Protein AF-0000000077172123 (afdb_homodimer)

Nearest PDB structures (foldseek):
  4ggg-assembly2_B  TM=8.459E-01  e=2.366E-06  Staphylococcus aureus subsp. aureus N315
  3gw2-assembly1_A-2  TM=8.195E-01  e=3.037E-06  Mycobacterium tuberculosis variant bovis AF2122/97
  3f72-assembly1_B  TM=8.286E-01  e=3.441E-06  Staphylococcus aureus
  1u2w-assembly1_B  TM=8.177E-01  e=3.663E-06  Staphylococcus aureus
  1u2w-assembly2_C  TM=8.362E-01  e=5.672E-06  Staphylococcus aureus

pLDDT: mean 86.29, std 15.96, range [20.05, 97.25]

InterPro domains:
  IPR001845 HTH ArsR-type DNA-binding domain [PR00778] (14-29)
  IPR001845 HTH ArsR-type DNA-binding domain [PR00778] (47-62)
  IPR001845 HTH ArsR-type DNA-binding domain [PR00778] (62-77)
  IPR001845 HTH ArsR-type DNA-binding domain [PS50987] (3-95)
  IPR001845 HTH ArsR-type DNA-binding domain [SM00418] (12-87)
  IPR011991 ArsR-like helix-turn-helix domain [cd00090] (14-78)
  IPR036388 Winged helix-like DNA-binding domain superfamily [G3DSA:1.10.10.10] (2-94)
  IPR036390 Winged helix DNA-binding domain superfamily [SSF46785] (6-89)
  IPR051011 Metal-responsive transcriptional regulator [PTHR43132] (4-91)

Radius of gyration: 17.75 Å; Cα contacts (8 Å, |Δi|>4): 276; chains: 2; bounding box: 32×65×40 Å

Foldseek 3Di:
DPPVVVVVLLVLLVVLCPDPLLVLLLVVQVVPPKDWLVVSCVVSVHDSVVSVVSQVSNVVSPQKDWDDDDPIIMIHGPVVVVVVSVCVPVVVPVD/DPPVVVVVLLVLLVVLCPDPLLVLLLVVQVVPPKDWLVVSCVVSVHDSVVSVVSQVSNVVSPQKDWDDDDPIIMIHGPVVVVVVSVCVPVVVPVD

Structure (mmCIF, N/CA/C/O backbone):
data_AF-0000000077172123-model_v1
#
loop_
_entity.id
_entity.type
_entity.pdbx_description
1 polymer 'ArsR family transcriptional regulatory protein'
#
loop_
_atom_site.group_PDB
_atom_site.id
_atom_site.type_symbol
_atom_site.label_atom_id
_atom_site.label_alt_id
_atom_site.label_comp_id
_atom_site.label_asym_id
_atom_site.label_entity_id
_atom_site.label_seq_id
_atom_site.pdbx_PDB_ins_code
_atom_site.Cartn_x
_atom_site.Cartn_y
_atom_site.Cartn_z
_atom_site.occupancy
_atom_site.B_iso_or_equiv
_atom_site.auth_seq_id
_atom_site.auth_comp_id
_atom_site.auth_asym_id
_atom_site.auth_atom_id
_atom_site.pdbx_PDB_model_num
ATOM 1 N N . MET A 1 1 ? -6.684 -6.254 20.047 1 34.97 1 MET A N 1
ATOM 2 C CA . MET A 1 1 ? -5.879 -6.117 18.844 1 34.97 1 MET A CA 1
ATOM 3 C C . MET A 1 1 ? -5.297 -4.715 18.734 1 34.97 1 MET A C 1
ATOM 5 O O . MET A 1 1 ? -6.039 -3.732 18.656 1 34.97 1 MET A O 1
ATOM 9 N N . ASP A 1 2 ? -4.227 -4.484 19.328 1 47.03 2 ASP A N 1
ATOM 10 C CA . ASP A 1 2 ? -3.639 -3.195 19.688 1 47.03 2 ASP A CA 1
ATOM 11 C C . ASP A 1 2 ? -3.43 -2.332 18.438 1 47.03 2 ASP A C 1
ATOM 13 O O . ASP A 1 2 ? -2.98 -2.826 17.406 1 47.03 2 ASP A O 1
ATOM 17 N N . VAL A 1 3 ? -4.285 -1.344 18.375 1 50.44 3 VAL A N 1
ATOM 18 C CA . VAL A 1 3 ? -4.336 -0.358 17.297 1 50.44 3 VAL A CA 1
ATOM 19 C C . VAL A 1 3 ? -2.943 -0.178 16.703 1 50.44 3 VAL A C 1
ATOM 21 O O . VAL A 1 3 ? -2.795 -0.091 15.477 1 50.44 3 VAL A O 1
ATOM 24 N N . GLN A 1 4 ? -1.943 -0.075 17.562 1 55.81 4 GLN A N 1
ATOM 25 C CA . GLN A 1 4 ? -0.555 0.097 17.141 1 55.81 4 GLN A CA 1
ATOM 26 C C . GLN A 1 4 ? -0.079 -1.088 16.312 1 55.81 4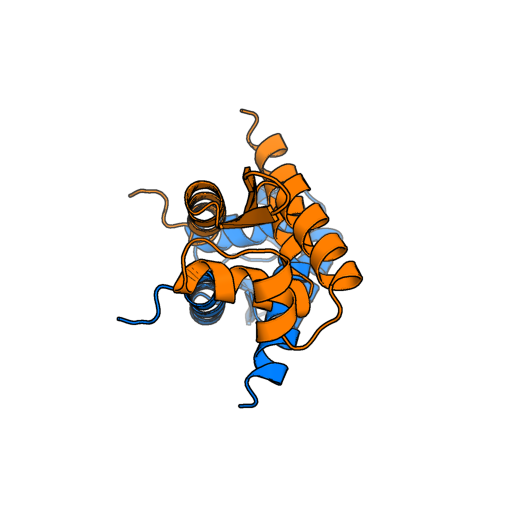 GLN A C 1
ATOM 28 O O . GLN A 1 4 ? 0.627 -0.909 15.312 1 55.81 4 GLN A O 1
ATOM 33 N N . SER A 1 5 ? -0.476 -2.271 16.797 1 63.19 5 SER A N 1
ATOM 34 C CA . SER A 1 5 ? -0.085 -3.523 16.156 1 63.19 5 SER A CA 1
ATOM 35 C C . SER A 1 5 ? -0.694 -3.648 14.758 1 63.19 5 SER A C 1
ATOM 37 O O . SER A 1 5 ? -0.04 -4.125 13.828 1 63.19 5 SER A O 1
ATOM 39 N N . ASP A 1 6 ? -1.671 -2.902 14.711 1 82.62 6 ASP A N 1
ATOM 40 C CA . ASP A 1 6 ? -2.412 -2.967 13.453 1 82.62 6 ASP A CA 1
ATOM 41 C C . ASP A 1 6 ? -1.724 -2.141 12.367 1 82.62 6 ASP A C 1
ATOM 43 O O . ASP A 1 6 ? -1.6 -2.588 11.227 1 82.62 6 ASP A O 1
ATOM 47 N N . TYR A 1 7 ? -0.972 -1.148 12.906 1 86.5 7 TYR A N 1
ATOM 48 C CA . TYR A 1 7 ? -0.315 -0.289 11.93 1 86.5 7 TYR A CA 1
ATOM 49 C C . TYR A 1 7 ? 0.92 -0.967 11.352 1 86.5 7 TYR A C 1
ATOM 51 O O . TYR A 1 7 ? 1.212 -0.827 10.164 1 86.5 7 TYR A O 1
ATOM 59 N N . GLU A 1 8 ? 1.588 -1.697 12.203 1 89.56 8 GLU A N 1
ATOM 60 C CA . GLU A 1 8 ? 2.795 -2.387 11.758 1 89.56 8 GLU A CA 1
ATOM 61 C C . GLU A 1 8 ? 2.469 -3.469 10.734 1 89.56 8 GLU A C 1
ATOM 63 O O . GLU A 1 8 ? 3.164 -3.609 9.727 1 89.56 8 GLU A O 1
ATOM 68 N N . GLN A 1 9 ? 1.511 -4.137 11.086 1 88.19 9 GLN A N 1
ATOM 69 C CA . GLN A 1 9 ? 1.09 -5.191 10.164 1 88.19 9 GLN A CA 1
ATOM 70 C C . GLN A 1 9 ? 0.618 -4.609 8.836 1 88.19 9 GLN A C 1
ATOM 72 O O . GLN A 1 9 ? 0.963 -5.125 7.773 1 88.19 9 GLN A O 1
ATOM 77 N N . ARG A 1 10 ? -0.131 -3.559 8.953 1 89 10 ARG A N 1
ATOM 78 C CA . ARG A 1 10 ? -0.622 -2.91 7.746 1 89 10 ARG A CA 1
ATOM 79 C C . ARG A 1 10 ? 0.527 -2.309 6.941 1 89 10 ARG A C 1
ATOM 81 O O . ARG A 1 10 ? 0.547 -2.402 5.711 1 89 10 ARG A O 1
ATOM 88 N N . ALA A 1 11 ? 1.47 -1.759 7.68 1 92.31 11 ALA A N 1
ATOM 89 C CA . ALA A 1 11 ? 2.639 -1.19 7.016 1 92.31 11 ALA A CA 1
ATOM 90 C C . ALA A 1 11 ? 3.418 -2.266 6.262 1 92.31 11 ALA A C 1
ATOM 92 O O . ALA A 1 11 ? 3.896 -2.031 5.148 1 92.31 11 ALA A O 1
ATOM 93 N N . ARG A 1 12 ? 3.461 -3.406 6.816 1 91.75 12 ARG A N 1
ATOM 94 C CA . ARG A 1 12 ? 4.152 -4.52 6.176 1 91.75 12 ARG A CA 1
ATOM 95 C C . ARG A 1 12 ? 3.43 -4.961 4.906 1 91.75 12 ARG A C 1
ATOM 97 O O . ARG A 1 12 ? 4.066 -5.301 3.908 1 91.75 12 ARG A O 1
ATOM 104 N N . ALA A 1 13 ? 2.186 -4.973 5.008 1 91.12 13 ALA A N 1
ATOM 105 C CA . ALA A 1 13 ? 1.378 -5.332 3.844 1 91.12 13 ALA A CA 1
ATOM 106 C C . ALA A 1 13 ? 1.579 -4.336 2.707 1 91.12 13 ALA A C 1
ATOM 108 O O . ALA A 1 13 ? 1.717 -4.73 1.545 1 91.12 13 ALA A O 1
ATOM 109 N N . PHE A 1 14 ? 1.659 -3.092 3.078 1 91.25 14 PHE A N 1
ATOM 110 C CA . PHE A 1 14 ? 1.877 -2.068 2.061 1 91.25 14 PHE A CA 1
ATOM 111 C C . PHE A 1 14 ? 3.281 -2.17 1.48 1 91.25 14 PHE A C 1
ATOM 113 O O . PHE A 1 14 ? 3.484 -1.94 0.287 1 91.25 14 PHE A O 1
ATOM 120 N N . MET A 1 15 ? 4.121 -2.494 2.338 1 92.31 15 MET A N 1
ATOM 121 C CA . MET A 1 15 ? 5.492 -2.686 1.878 1 92.31 15 MET A CA 1
ATOM 122 C C . MET A 1 15 ? 5.566 -3.801 0.84 1 92.31 15 MET A C 1
ATOM 124 O O . MET A 1 15 ? 6.297 -3.688 -0.148 1 92.31 15 MET A O 1
ATOM 128 N N . ALA A 1 16 ? 4.848 -4.758 1.079 1 93.44 16 ALA A N 1
ATOM 129 C CA . ALA A 1 16 ? 4.832 -5.883 0.152 1 93.44 16 ALA A CA 1
ATOM 130 C C . ALA A 1 16 ? 4.289 -5.465 -1.211 1 93.44 16 ALA A C 1
ATOM 132 O O . ALA A 1 16 ? 4.645 -6.051 -2.236 1 93.44 16 ALA A O 1
ATOM 133 N N . LEU A 1 17 ? 3.516 -4.457 -1.24 1 91.19 17 LEU A N 1
ATOM 134 C CA . LEU A 1 17 ? 2.891 -3.986 -2.473 1 91.19 17 LEU A CA 1
ATOM 135 C C . LEU A 1 17 ? 3.744 -2.914 -3.141 1 91.19 17 LEU A C 1
ATOM 137 O O . LEU A 1 17 ? 3.357 -2.361 -4.172 1 91.19 17 LEU A O 1
ATOM 141 N N . SER A 1 18 ? 4.871 -2.598 -2.502 1 92.81 18 SER A N 1
ATOM 142 C CA . SER A 1 18 ? 5.73 -1.532 -3.008 1 92.81 18 SER A CA 1
ATOM 143 C C . SER A 1 18 ? 6.609 -2.027 -4.152 1 92.81 18 SER A C 1
ATOM 145 O O . SER A 1 18 ? 7.562 -1.352 -4.547 1 92.81 18 SER A O 1
ATOM 147 N N . ASP A 1 19 ? 6.375 -3.193 -4.699 1 93.81 19 ASP A N 1
ATOM 148 C CA . ASP A 1 19 ? 7.051 -3.785 -5.848 1 93.81 19 ASP A CA 1
ATOM 149 C C . ASP A 1 19 ? 6.098 -3.92 -7.035 1 93.81 19 ASP A C 1
ATOM 151 O O . ASP A 1 19 ? 5.004 -4.469 -6.898 1 93.81 19 ASP A O 1
ATOM 155 N N . PRO A 1 20 ? 6.621 -3.352 -8.164 1 93 20 PRO A N 1
ATOM 156 C CA . PRO A 1 20 ? 5.719 -3.379 -9.32 1 93 20 PRO A CA 1
ATOM 157 C C . PRO A 1 20 ? 5.301 -4.793 -9.711 1 93 20 PRO A C 1
ATOM 159 O O . PRO A 1 20 ? 4.156 -5.016 -10.109 1 93 20 PRO A O 1
ATOM 162 N N . THR A 1 21 ? 6.172 -5.68 -9.641 1 93.5 21 THR A N 1
ATOM 163 C CA . THR A 1 21 ? 5.852 -7.055 -10 1 93.5 21 THR A CA 1
ATOM 164 C C . THR A 1 21 ? 4.832 -7.652 -9.039 1 93.5 21 THR A C 1
ATOM 166 O O . THR A 1 21 ? 3.895 -8.336 -9.461 1 93.5 21 THR A O 1
ATOM 169 N N . ARG A 1 22 ? 5.023 -7.395 -7.82 1 93.94 22 ARG A N 1
ATOM 170 C CA . ARG A 1 22 ? 4.07 -7.898 -6.836 1 93.94 22 ARG A CA 1
ATOM 171 C C . ARG A 1 22 ? 2.701 -7.254 -7.02 1 93.94 22 ARG A C 1
ATOM 173 O O . ARG A 1 22 ? 1.672 -7.895 -6.801 1 93.94 22 ARG A O 1
ATOM 180 N N . LEU A 1 23 ? 2.688 -6.066 -7.398 1 90.94 23 LEU A N 1
ATOM 181 C CA . LEU A 1 23 ? 1.423 -5.406 -7.703 1 90.94 23 LEU A CA 1
ATOM 182 C C . LEU A 1 23 ? 0.714 -6.094 -8.867 1 90.94 23 LEU A C 1
ATOM 184 O O . LEU A 1 23 ? -0.502 -6.293 -8.82 1 90.94 23 LEU A O 1
ATOM 188 N N . GLN A 1 24 ? 1.49 -6.391 -9.797 1 90.94 24 GLN A N 1
ATOM 189 C CA . GLN A 1 24 ? 0.93 -7.078 -10.961 1 90.94 24 GLN A CA 1
ATOM 190 C C . GLN A 1 24 ? 0.342 -8.43 -10.57 1 90.94 24 GLN A C 1
ATOM 192 O O . GLN A 1 24 ? -0.713 -8.82 -11.07 1 90.94 24 GLN A O 1
ATOM 197 N N . ILE A 1 25 ? 1.013 -9.047 -9.734 1 93 25 ILE A N 1
ATOM 198 C CA . ILE A 1 25 ? 0.547 -10.352 -9.273 1 93 25 ILE A CA 1
ATOM 199 C C . ILE A 1 25 ? -0.784 -10.188 -8.539 1 93 25 ILE A C 1
ATOM 201 O O . ILE A 1 25 ? -1.736 -10.93 -8.805 1 93 25 ILE A O 1
ATOM 205 N N . VAL A 1 26 ? -0.839 -9.266 -7.68 1 91.62 26 VAL A N 1
ATOM 206 C CA . VAL A 1 26 ? -2.043 -9.031 -6.891 1 91.62 26 VAL A CA 1
ATOM 207 C C . VAL A 1 26 ? -3.203 -8.664 -7.816 1 91.62 26 VAL A C 1
ATOM 209 O O . VAL A 1 26 ? -4.32 -9.148 -7.645 1 91.62 26 VAL A O 1
ATOM 212 N N . GLU A 1 27 ? -2.959 -7.836 -8.727 1 88 27 GLU A N 1
ATOM 213 C CA . GLU A 1 27 ? -3.996 -7.434 -9.672 1 88 27 GLU A CA 1
ATOM 214 C C . GLU A 1 27 ? -4.484 -8.625 -10.5 1 88 27 GLU A C 1
ATOM 216 O O . GLU A 1 27 ? -5.684 -8.766 -10.734 1 88 27 GLU A O 1
ATOM 221 N N . LEU A 1 28 ? -3.561 -9.352 -10.953 1 89.38 28 LEU A N 1
ATOM 222 C CA . LEU A 1 28 ? -3.883 -10.547 -11.734 1 89.38 28 LEU A CA 1
ATOM 223 C C . LEU A 1 28 ? -4.777 -11.492 -10.945 1 89.38 28 LEU A C 1
ATOM 225 O O . LEU A 1 28 ? -5.785 -11.977 -11.461 1 89.38 28 LEU A O 1
ATOM 229 N N . LEU A 1 29 ? -4.445 -11.703 -9.727 1 91.56 29 LEU A N 1
ATOM 230 C CA . LEU A 1 29 ? -5.211 -12.602 -8.867 1 91.56 29 LEU A CA 1
ATOM 231 C C . LEU A 1 29 ? -6.559 -11.992 -8.508 1 91.56 29 LEU A C 1
ATOM 233 O O . LEU A 1 29 ? -7.531 -12.719 -8.273 1 91.56 29 LEU A O 1
ATOM 237 N N . GLY A 1 30 ? -6.551 -10.742 -8.359 1 86.25 30 GLY A N 1
ATOM 238 C CA . GLY A 1 30 ? -7.797 -10.047 -8.07 1 86.25 30 GLY A CA 1
ATOM 239 C C . GLY A 1 30 ? -8.828 -10.195 -9.172 1 86.25 30 GLY A C 1
ATOM 240 O O . GLY A 1 30 ? -10.031 -10.266 -8.898 1 86.25 30 GLY A O 1
ATOM 241 N N . SER A 1 31 ? -8.422 -10.219 -10.406 1 80 31 SER A N 1
ATOM 242 C CA . SER A 1 31 ? -9.297 -10.297 -11.57 1 80 31 SER A CA 1
ATOM 243 C C . SER A 1 31 ? -9.664 -11.734 -11.891 1 80 31 SER A C 1
ATOM 245 O O . SER A 1 31 ? -10.711 -12 -12.492 1 80 31 SER A O 1
ATOM 247 N N . GLY A 1 32 ? -8.844 -12.562 -11.602 1 74.25 32 GLY A N 1
ATOM 248 C CA . GLY A 1 32 ? -8.961 -13.906 -12.141 1 74.25 32 GLY A CA 1
ATOM 249 C C . GLY A 1 32 ? -9.312 -14.945 -11.094 1 74.25 32 GLY A C 1
ATOM 250 O O . GLY A 1 32 ? -9.641 -16.094 -11.43 1 74.25 32 GLY A O 1
ATOM 251 N N . GLY A 1 33 ? -9.305 -14.57 -9.836 1 81.25 33 GLY A N 1
ATOM 252 C CA . GLY A 1 33 ? -9.523 -15.57 -8.797 1 81.25 33 GLY A CA 1
ATOM 253 C C . GLY A 1 33 ? -8.266 -16.344 -8.43 1 81.25 33 GLY A C 1
ATOM 254 O O . GLY A 1 33 ? -7.203 -15.75 -8.242 1 81.25 33 GLY A O 1
ATOM 255 N N . GLU A 1 34 ? -8.289 -17.766 -8.555 1 91.06 34 GLU A N 1
ATOM 256 C CA . GLU A 1 34 ? -7.16 -18.609 -8.18 1 91.06 34 GLU A CA 1
ATOM 257 C C . GLU A 1 34 ? -6.316 -18.969 -9.398 1 91.06 34 GLU A C 1
ATOM 259 O O . GLU A 1 34 ? -6.852 -19.203 -10.484 1 91.06 34 GLU A O 1
ATOM 264 N N . SER A 1 35 ? -4.984 -18.969 -9.312 1 94.81 35 SER A N 1
ATOM 265 C CA . SER A 1 35 ? -4.039 -19.359 -10.359 1 94.81 35 SER A CA 1
ATOM 266 C C . SER A 1 35 ? -2.857 -20.125 -9.781 1 94.81 35 SER A C 1
ATOM 268 O O . SER A 1 35 ? -2.496 -19.938 -8.617 1 94.81 35 SER A O 1
ATOM 270 N N . SER A 1 36 ? -2.326 -20.984 -10.664 1 96.38 36 SER A N 1
ATOM 271 C CA . SER A 1 36 ? -1.081 -21.609 -10.227 1 96.38 36 SER A CA 1
ATOM 272 C C . SER A 1 36 ? 0.088 -20.641 -10.32 1 96.38 36 SER A C 1
ATOM 274 O O . SER A 1 36 ? 0.055 -19.703 -11.117 1 96.38 36 SER A O 1
ATOM 276 N N . THR A 1 37 ? 1.092 -20.859 -9.445 1 96.06 37 THR A N 1
ATOM 277 C CA . THR A 1 37 ? 2.268 -20 -9.492 1 96.06 37 THR A CA 1
ATOM 278 C C . THR A 1 37 ? 2.896 -20.016 -10.883 1 96.06 37 THR A C 1
ATOM 280 O O . THR A 1 37 ? 3.387 -19 -11.359 1 96.06 37 THR A O 1
ATOM 283 N N . SER A 1 38 ? 2.848 -21.172 -11.523 1 96.5 38 SER A N 1
ATOM 284 C CA . SER A 1 38 ? 3.373 -21.281 -12.875 1 96.5 38 SER A CA 1
ATOM 285 C C . SER A 1 38 ? 2.576 -20.422 -13.852 1 96.5 38 SER A C 1
ATOM 287 O O . SER A 1 38 ? 3.15 -19.781 -14.742 1 96.5 38 SER A O 1
ATOM 289 N N . GLU A 1 39 ? 1.271 -20.453 -13.727 1 95.81 39 GLU A N 1
ATOM 290 C CA . GLU A 1 39 ? 0.413 -19.625 -14.57 1 95.81 39 GLU A CA 1
ATOM 291 C C . GLU A 1 39 ? 0.67 -18.141 -14.328 1 95.81 39 GLU A C 1
ATOM 293 O O . GLU A 1 39 ? 0.686 -17.344 -15.266 1 95.81 39 GLU A O 1
ATOM 298 N N . VAL A 1 40 ? 0.843 -17.797 -13.117 1 95.38 40 VAL A N 1
ATOM 299 C CA . VAL A 1 40 ? 1.158 -16.422 -12.766 1 95.38 40 VAL A CA 1
ATOM 300 C C . VAL A 1 40 ? 2.445 -15.984 -13.461 1 95.38 40 VAL A C 1
ATOM 302 O O . VAL A 1 40 ? 2.498 -14.922 -14.07 1 95.38 40 VAL A O 1
ATOM 305 N N . ALA A 1 41 ? 3.436 -16.844 -13.359 1 97.25 41 ALA A N 1
ATOM 306 C CA . ALA A 1 41 ? 4.727 -16.562 -13.977 1 97.25 41 ALA A CA 1
ATOM 307 C C . ALA A 1 41 ? 4.578 -16.344 -15.484 1 97.25 41 ALA A C 1
ATOM 309 O O . ALA A 1 41 ? 5.137 -15.398 -16.031 1 97.25 41 ALA A O 1
ATOM 310 N N . GLU A 1 42 ? 3.775 -17.188 -16.109 1 96.62 42 GLU A N 1
ATOM 311 C CA . GLU A 1 42 ? 3.559 -17.141 -17.562 1 96.62 42 GLU A CA 1
ATOM 312 C C . GLU A 1 42 ? 2.812 -15.867 -17.953 1 96.62 42 GLU A C 1
ATOM 314 O O . GLU A 1 42 ? 3.199 -15.188 -18.906 1 96.62 42 GLU A O 1
ATOM 319 N N . ARG A 1 43 ? 1.83 -15.562 -17.25 1 93.5 43 ARG A N 1
ATOM 320 C CA . ARG A 1 43 ? 0.987 -14.414 -17.562 1 93.5 43 ARG A CA 1
ATOM 321 C C . ARG A 1 43 ? 1.75 -13.109 -17.391 1 93.5 43 ARG A C 1
ATOM 323 O O . ARG A 1 43 ? 1.495 -12.133 -18.094 1 93.5 43 ARG A O 1
ATOM 330 N N . LEU A 1 44 ? 2.639 -13.062 -16.438 1 93.44 44 LEU A N 1
ATOM 331 C CA . LEU A 1 44 ? 3.391 -11.844 -16.156 1 93.44 44 LEU A CA 1
ATOM 332 C C . LEU A 1 44 ? 4.68 -11.805 -16.969 1 93.44 44 LEU A C 1
ATOM 334 O O . LEU A 1 44 ? 5.344 -10.773 -17.047 1 93.44 44 LEU A O 1
ATOM 338 N N . GLY A 1 45 ? 5.043 -12.859 -17.547 1 95.75 45 GLY A N 1
ATOM 339 C CA . GLY A 1 45 ? 6.254 -12.922 -18.344 1 95.75 45 GLY A CA 1
ATOM 340 C C . GLY A 1 45 ? 7.52 -12.938 -17.5 1 95.75 45 GLY A C 1
ATOM 341 O O . GLY A 1 45 ? 8.531 -12.336 -17.875 1 95.75 45 GLY A O 1
ATOM 342 N N . ILE A 1 46 ? 7.488 -13.492 -16.359 1 95.75 46 ILE A N 1
ATOM 343 C CA . ILE A 1 46 ? 8.648 -13.617 -15.484 1 9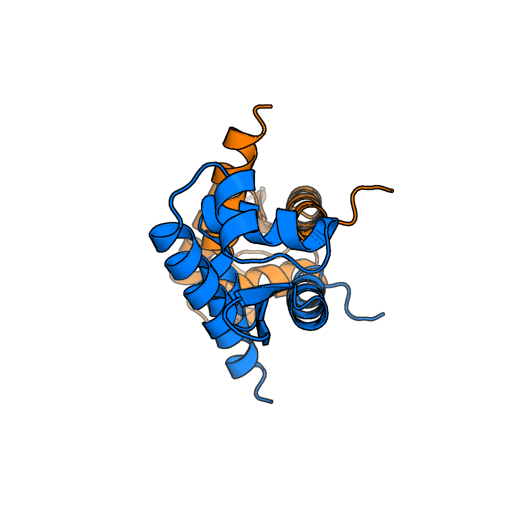5.75 46 ILE A CA 1
ATOM 344 C C . ILE A 1 46 ? 8.984 -15.086 -15.273 1 95.75 46 ILE A C 1
ATOM 346 O O . ILE A 1 46 ? 8.227 -15.969 -15.672 1 95.75 46 ILE A O 1
ATOM 350 N N . SER A 1 47 ? 10.188 -15.305 -14.633 1 96.81 47 SER A N 1
ATOM 351 C CA . SER A 1 47 ? 10.609 -16.672 -14.367 1 96.81 47 SER A CA 1
ATOM 352 C C . SER A 1 47 ? 9.82 -17.281 -13.211 1 96.81 47 SER A C 1
ATOM 354 O O . SER A 1 47 ? 9.305 -16.547 -12.352 1 96.81 47 SER A O 1
ATOM 356 N N . LEU A 1 48 ? 9.727 -18.578 -13.188 1 96.56 48 LEU A N 1
ATOM 357 C CA . LEU A 1 48 ? 9.016 -19.297 -12.133 1 96.56 48 LEU A CA 1
ATOM 358 C C . LEU A 1 48 ? 9.672 -19.047 -10.773 1 96.56 48 LEU A C 1
ATOM 360 O O . LEU A 1 48 ? 8.984 -18.797 -9.789 1 96.56 48 LEU A O 1
ATOM 364 N N . PRO A 1 49 ? 10.992 -19.141 -10.688 1 96.81 49 PRO A N 1
ATOM 365 C CA . PRO A 1 49 ? 11.617 -18.859 -9.391 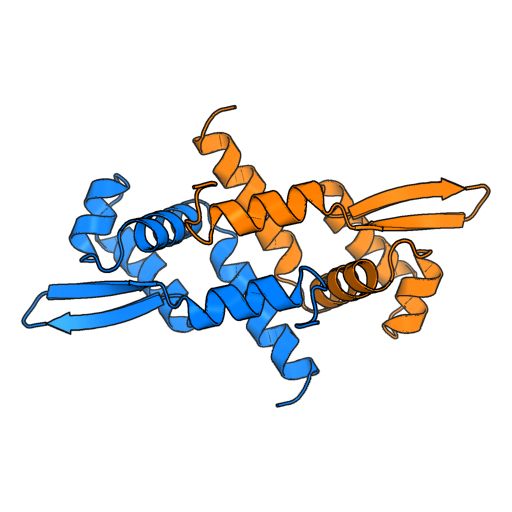1 96.81 49 PRO A CA 1
ATOM 366 C C . PRO A 1 49 ? 11.281 -17.469 -8.852 1 96.81 49 PRO A C 1
ATOM 368 O O . PRO A 1 49 ? 11.047 -17.312 -7.652 1 96.81 49 PRO A O 1
ATOM 371 N N . LEU A 1 50 ? 11.258 -16.484 -9.688 1 96.25 50 LEU A N 1
ATOM 372 C CA . LEU A 1 50 ? 10.922 -15.125 -9.289 1 96.25 50 LEU A CA 1
ATOM 373 C C . LEU A 1 50 ? 9.469 -15.039 -8.812 1 96.25 50 LEU A C 1
ATOM 375 O O . LEU A 1 50 ? 9.188 -14.406 -7.789 1 96.25 50 LEU A O 1
ATOM 379 N N . ALA A 1 51 ? 8.625 -15.625 -9.578 1 96.5 51 ALA A N 1
ATOM 380 C CA . ALA A 1 51 ? 7.219 -15.664 -9.18 1 96.5 51 ALA A CA 1
ATOM 381 C C . ALA A 1 51 ? 7.051 -16.328 -7.824 1 96.5 51 ALA A C 1
ATOM 383 O O . ALA A 1 51 ? 6.258 -15.883 -6.996 1 96.5 51 ALA A O 1
ATOM 384 N N . CYS A 1 52 ? 7.773 -17.375 -7.605 1 96.12 52 CYS A N 1
ATOM 385 C CA . CYS A 1 52 ? 7.715 -18.078 -6.332 1 96.12 52 CYS A CA 1
ATOM 386 C C . CYS A 1 52 ? 8.188 -17.188 -5.191 1 96.12 52 CYS A C 1
ATOM 388 O O . CYS A 1 52 ? 7.539 -17.109 -4.145 1 96.12 52 CYS A O 1
ATOM 390 N N . HIS A 1 53 ? 9.188 -16.5 -5.445 1 96.81 53 HIS A N 1
ATOM 391 C CA . HIS A 1 53 ? 9.734 -15.594 -4.441 1 96.81 53 HIS A CA 1
ATOM 392 C C . HIS A 1 53 ? 8.734 -14.5 -4.086 1 96.81 53 HIS A C 1
ATOM 394 O O . HIS A 1 53 ? 8.477 -14.25 -2.906 1 96.81 53 HIS A O 1
ATOM 400 N N . HIS A 1 54 ? 8.203 -13.867 -5.047 1 96.31 54 HIS A N 1
ATOM 401 C CA . HIS A 1 54 ? 7.25 -12.781 -4.82 1 96.31 54 HIS A CA 1
ATOM 402 C C . HIS A 1 54 ? 5.98 -13.297 -4.148 1 96.31 54 HIS A C 1
ATOM 404 O O . HIS A 1 54 ? 5.453 -12.656 -3.236 1 96.31 54 HIS A O 1
ATOM 410 N N . THR A 1 55 ? 5.5 -14.422 -4.656 1 95.62 55 THR A N 1
ATOM 411 C CA . THR A 1 55 ? 4.285 -14.984 -4.074 1 95.62 55 THR A CA 1
ATOM 412 C C . THR A 1 55 ? 4.52 -15.383 -2.619 1 95.62 55 THR A C 1
ATOM 414 O O . THR A 1 55 ? 3.637 -15.211 -1.775 1 95.62 55 THR A O 1
ATOM 417 N N . LYS A 1 56 ? 5.715 -15.875 -2.336 1 96.31 56 LYS A N 1
ATOM 418 C CA . LYS A 1 56 ? 6.051 -16.219 -0.957 1 96.31 56 LYS A CA 1
ATOM 419 C C . LYS A 1 56 ? 5.984 -14.992 -0.053 1 96.31 56 LYS A C 1
ATOM 421 O O . LYS A 1 56 ? 5.441 -15.055 1.051 1 96.31 56 LYS A O 1
ATOM 426 N N . LEU A 1 57 ? 6.539 -13.953 -0.418 1 95.88 57 LEU A N 1
ATOM 427 C CA . LEU A 1 57 ? 6.523 -12.711 0.344 1 95.88 57 LEU A CA 1
ATOM 428 C C . LEU A 1 57 ? 5.094 -12.234 0.582 1 95.88 57 LEU A C 1
ATOM 430 O O . LEU A 1 57 ? 4.754 -11.805 1.686 1 95.88 57 LEU A O 1
ATOM 434 N N . LEU A 1 58 ? 4.27 -12.312 -0.426 1 95.94 58 LEU A N 1
ATOM 435 C CA . LEU A 1 58 ? 2.879 -11.875 -0.344 1 95.94 58 LEU A CA 1
ATOM 436 C C . LEU A 1 58 ? 2.08 -12.781 0.588 1 95.94 58 LEU A C 1
ATOM 438 O O . LEU A 1 58 ? 1.186 -12.312 1.298 1 95.94 58 LEU A O 1
ATOM 442 N N . VAL A 1 59 ? 2.422 -14.039 0.577 1 95.81 59 VAL A N 1
ATOM 443 C CA . VAL A 1 59 ? 1.784 -14.984 1.481 1 95.81 59 VAL A CA 1
ATOM 444 C C . VAL A 1 59 ? 2.191 -14.68 2.922 1 95.81 59 VAL A C 1
ATOM 446 O O . VAL A 1 59 ? 1.354 -14.703 3.828 1 95.81 59 VAL A O 1
ATOM 449 N N . ASP A 1 60 ? 3.434 -14.32 3.104 1 95.12 60 ASP A N 1
ATOM 450 C CA . ASP A 1 60 ? 3.975 -14.055 4.434 1 95.12 60 ASP A CA 1
ATOM 451 C C . ASP A 1 60 ? 3.254 -12.883 5.094 1 95.12 60 ASP A C 1
ATOM 453 O O . ASP A 1 60 ? 3.072 -12.859 6.312 1 95.12 60 ASP A O 1
ATOM 457 N N . VAL A 1 61 ? 2.812 -11.961 4.312 1 93.12 61 VAL A N 1
ATOM 458 C CA . VAL A 1 61 ? 2.143 -10.789 4.871 1 93.12 61 VAL A CA 1
ATOM 459 C C . VAL A 1 61 ? 0.632 -11.008 4.871 1 93.12 61 VAL A C 1
ATOM 461 O O . VAL A 1 61 ? -0.128 -10.148 5.328 1 93.12 61 VAL A O 1
ATOM 464 N N . GLY A 1 62 ? 0.196 -12.031 4.309 1 93.94 62 GLY A N 1
ATOM 465 C CA . GLY A 1 62 ? -1.201 -12.43 4.383 1 93.94 62 GLY A CA 1
ATOM 466 C C . GLY A 1 62 ? -2.029 -11.914 3.219 1 93.94 62 GLY A C 1
ATOM 467 O O . GLY A 1 62 ? -3.254 -12.047 3.213 1 93.94 62 GLY A O 1
ATOM 468 N N . LEU A 1 63 ? -1.492 -11.383 2.189 1 93.31 63 LEU A N 1
ATOM 469 C CA . LEU A 1 63 ? -2.217 -10.773 1.078 1 93.31 63 LEU A CA 1
ATOM 470 C C . LEU A 1 63 ? -2.689 -11.836 0.092 1 93.31 63 LEU A C 1
ATOM 472 O O . LEU A 1 63 ? -3.686 -11.641 -0.606 1 93.31 63 LEU A O 1
ATOM 476 N N . ILE A 1 64 ? -1.918 -12.914 0.041 1 94.88 64 ILE A N 1
ATOM 477 C CA . ILE A 1 64 ? -2.27 -14.016 -0.851 1 94.88 64 ILE A CA 1
ATOM 478 C C . ILE A 1 64 ? -2.338 -15.32 -0.06 1 94.88 64 ILE A C 1
ATOM 480 O O . ILE A 1 64 ? -1.629 -15.484 0.935 1 94.88 64 ILE A O 1
ATOM 484 N N . ASN A 1 65 ? -3.225 -16.094 -0.504 1 95.5 65 ASN A N 1
ATOM 485 C CA . ASN A 1 65 ? -3.342 -17.453 0.043 1 95.5 65 ASN A CA 1
ATOM 486 C C . ASN A 1 65 ? -2.668 -18.484 -0.858 1 95.5 65 ASN A C 1
ATOM 488 O O . ASN A 1 65 ? -2.734 -18.375 -2.084 1 95.5 65 ASN A O 1
ATOM 492 N N . LYS A 1 66 ? -2.078 -19.438 -0.236 1 95.81 66 LYS A N 1
ATOM 493 C CA . LYS A 1 66 ? -1.441 -20.5 -0.994 1 95.81 66 LYS A CA 1
ATOM 494 C C . LYS A 1 66 ? -2.031 -21.859 -0.625 1 95.81 66 LYS A C 1
ATOM 496 O O . LYS A 1 66 ? -2.291 -22.141 0.548 1 95.81 66 LYS A O 1
ATOM 501 N N . ARG A 1 67 ? -2.35 -22.578 -1.617 1 94.19 67 ARG A N 1
ATOM 502 C CA . ARG A 1 67 ? -2.852 -23.938 -1.429 1 94.19 67 ARG A CA 1
ATOM 503 C C . ARG A 1 67 ? -2.137 -24.922 -2.354 1 94.19 67 ARG A C 1
ATOM 505 O O . ARG A 1 67 ? -1.845 -24.594 -3.506 1 94.19 67 ARG A O 1
ATOM 512 N N . LYS A 1 68 ? -1.859 -26.109 -1.806 1 94.06 68 LYS A N 1
ATOM 513 C CA . LYS A 1 68 ? -1.205 -27.141 -2.604 1 94.06 68 LYS A CA 1
ATOM 514 C C . LYS A 1 68 ? -2.189 -28.234 -2.986 1 94.06 68 LYS A C 1
ATOM 516 O O . LYS A 1 68 ? -2.928 -28.75 -2.139 1 94.06 68 LYS A O 1
ATOM 521 N N . GLU A 1 69 ? -2.27 -28.469 -4.254 1 93.44 69 GLU A N 1
ATOM 522 C CA . GLU A 1 69 ? -3.049 -29.594 -4.773 1 93.44 69 GLU A CA 1
ATOM 523 C C . GLU A 1 69 ? -2.182 -30.516 -5.621 1 93.44 69 GLU A C 1
ATOM 525 O O . GLU A 1 69 ? -1.782 -30.172 -6.73 1 93.44 69 GLU A O 1
ATOM 530 N N . GLY A 1 70 ? -2.023 -31.75 -5.09 1 94.56 70 GLY A N 1
ATOM 531 C CA . GLY A 1 70 ? -1.059 -32.594 -5.762 1 94.56 70 GLY A CA 1
ATOM 532 C C . GLY A 1 70 ? 0.338 -32 -5.797 1 94.56 70 GLY A C 1
ATOM 533 O O . GLY A 1 70 ? 0.917 -31.703 -4.754 1 94.56 70 GLY A O 1
ATOM 534 N N . GLN A 1 71 ? 0.869 -31.812 -6.984 1 93.31 71 GLN A N 1
ATOM 535 C CA . GLN A 1 71 ? 2.203 -31.234 -7.148 1 93.31 71 GLN A CA 1
ATOM 536 C C . GLN A 1 71 ? 2.133 -29.766 -7.539 1 93.31 71 GLN A C 1
ATOM 538 O O . GLN A 1 71 ? 3.164 -29.125 -7.734 1 93.31 71 GLN A O 1
ATOM 543 N N . THR A 1 72 ? 0.914 -29.297 -7.613 1 94.69 72 THR A N 1
ATOM 544 C CA . THR A 1 72 ? 0.729 -27.938 -8.109 1 94.69 72 THR A CA 1
ATOM 545 C C . THR A 1 72 ? 0.4 -26.969 -6.969 1 94.69 72 THR A C 1
ATOM 547 O O . THR A 1 72 ? -0.415 -27.297 -6.102 1 94.69 72 THR A O 1
ATOM 550 N N . LYS A 1 73 ? 1.083 -25.781 -6.953 1 95.44 73 LYS A N 1
ATOM 551 C CA . LYS A 1 73 ? 0.82 -24.734 -5.965 1 95.44 73 LYS A CA 1
ATOM 552 C C . LYS A 1 73 ? -0.096 -23.656 -6.535 1 95.44 73 LYS A C 1
ATOM 554 O O . LYS A 1 73 ? 0.203 -23.062 -7.578 1 95.44 73 LYS A O 1
ATOM 559 N N . TYR A 1 74 ? -1.254 -23.516 -5.801 1 96.38 74 TYR A N 1
ATOM 560 C CA . TYR A 1 74 ? -2.213 -22.516 -6.234 1 96.38 74 TYR A CA 1
ATOM 561 C C . TYR A 1 74 ? -2.201 -21.312 -5.293 1 96.38 74 TYR A C 1
ATOM 563 O O . TYR A 1 74 ? -2.047 -21.469 -4.078 1 96.38 74 TYR A O 1
ATOM 571 N N . VAL A 1 75 ? -2.414 -20.156 -5.957 1 96.31 75 VAL A N 1
ATOM 572 C CA . VAL A 1 75 ? -2.43 -18.906 -5.184 1 96.31 75 VAL A CA 1
ATOM 573 C C . VAL A 1 75 ? -3.703 -18.125 -5.492 1 96.31 75 VAL A C 1
ATOM 575 O O . VAL A 1 75 ? -4.207 -18.172 -6.617 1 96.31 75 VAL A O 1
ATOM 578 N N . SER A 1 76 ? -4.23 -17.484 -4.422 1 95.06 76 SER A N 1
ATOM 579 C CA . SER A 1 76 ? -5.402 -16.625 -4.559 1 95.06 76 SER A CA 1
ATOM 580 C C . SER A 1 76 ? -5.293 -15.391 -3.672 1 95.06 76 SER A C 1
ATOM 582 O O . SER A 1 76 ? -4.566 -15.398 -2.678 1 95.06 76 SER A O 1
ATOM 584 N N . LEU A 1 77 ? -6.031 -14.406 -4.086 1 93.19 77 LEU A N 1
ATOM 585 C CA . LEU A 1 77 ? -5.992 -13.148 -3.342 1 93.19 77 LEU A CA 1
ATOM 586 C C . LEU A 1 77 ? -6.809 -13.258 -2.059 1 93.19 77 LEU A C 1
ATOM 588 O O . LEU A 1 77 ? -7.918 -13.797 -2.066 1 93.19 77 LEU A O 1
ATOM 592 N N . ASN A 1 78 ? -6.211 -12.766 -0.958 1 92.5 78 ASN A N 1
ATOM 593 C CA . ASN A 1 78 ? -6.977 -12.57 0.267 1 92.5 78 ASN A CA 1
ATOM 594 C C . ASN A 1 78 ? -7.754 -11.258 0.239 1 92.5 78 ASN A C 1
ATOM 596 O O . ASN A 1 78 ? -7.27 -10.234 0.73 1 92.5 78 ASN A O 1
ATOM 600 N N . GLN A 1 79 ? -8.914 -11.375 -0.228 1 86.94 79 GLN A N 1
ATOM 601 C CA . GLN A 1 79 ? -9.727 -10.18 -0.431 1 86.94 79 GLN A CA 1
ATOM 602 C 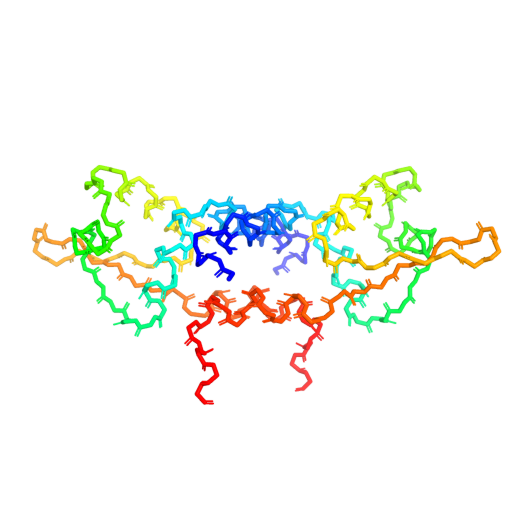C . GLN A 1 79 ? -10.086 -9.523 0.899 1 86.94 79 GLN A C 1
ATOM 604 O O . GLN A 1 79 ? -10.18 -8.305 0.987 1 86.94 79 GLN A O 1
ATOM 609 N N . GLY A 1 80 ? -10.273 -10.344 1.794 1 86.62 80 GLY A N 1
ATOM 610 C CA . GLY A 1 80 ? -10.617 -9.82 3.107 1 86.62 80 GLY A CA 1
ATOM 611 C C . GLY A 1 80 ? -9.57 -8.883 3.67 1 86.62 80 GLY A C 1
ATOM 612 O O . GLY A 1 80 ? -9.883 -7.758 4.074 1 86.62 80 GLY A O 1
ATOM 613 N N . LEU A 1 81 ? -8.391 -9.359 3.645 1 87.44 81 LEU A N 1
ATOM 614 C CA . LEU A 1 81 ? -7.305 -8.547 4.18 1 87.44 81 LEU A CA 1
ATOM 615 C C . LEU A 1 81 ? -7.082 -7.301 3.326 1 87.44 81 LEU A C 1
ATOM 617 O O . LEU A 1 81 ? -6.855 -6.211 3.854 1 87.44 81 LEU A O 1
ATOM 621 N N . LEU A 1 82 ? -7.098 -7.516 2.074 1 85.44 82 LEU A N 1
ATOM 622 C CA . LEU A 1 82 ? -6.922 -6.383 1.174 1 85.44 82 LEU A CA 1
ATOM 623 C C . LEU A 1 82 ? -7.969 -5.309 1.439 1 85.44 82 LEU A C 1
ATOM 625 O O . LEU A 1 82 ? -7.641 -4.125 1.552 1 85.44 82 LEU A O 1
ATOM 629 N N . ASN A 1 83 ? -9.219 -5.742 1.568 1 83.31 83 ASN A N 1
ATOM 630 C CA . ASN A 1 83 ? -10.312 -4.812 1.828 1 83.31 83 ASN A CA 1
ATOM 631 C C . ASN A 1 83 ? -10.133 -4.098 3.164 1 83.31 83 ASN A C 1
ATOM 633 O O . ASN A 1 83 ? -10.422 -2.904 3.279 1 83.31 83 ASN A O 1
ATOM 637 N N . ALA A 1 84 ? -9.695 -4.789 4.094 1 84 84 ALA A N 1
ATOM 638 C CA . ALA A 1 84 ? -9.469 -4.207 5.414 1 84 84 ALA A CA 1
ATOM 639 C C . ALA A 1 84 ? -8.375 -3.145 5.363 1 84 84 ALA A C 1
ATOM 641 O O . ALA A 1 84 ? -8.484 -2.1 6.008 1 84 84 ALA A O 1
ATOM 642 N N . LEU A 1 85 ? -7.359 -3.486 4.672 1 82.38 85 LEU A N 1
ATOM 643 C CA . LEU A 1 85 ? -6.258 -2.545 4.504 1 82.38 85 LEU A CA 1
ATOM 644 C C . LEU A 1 85 ? -6.73 -1.267 3.82 1 82.38 85 LEU A C 1
ATOM 646 O O . LEU A 1 85 ? -6.406 -0.163 4.262 1 82.38 85 LEU A O 1
ATOM 650 N N . LEU A 1 86 ? -7.566 -1.447 2.828 1 77.56 86 LEU A N 1
ATOM 651 C CA . LEU A 1 86 ? -8.055 -0.324 2.037 1 77.56 86 LEU A CA 1
ATOM 652 C C . LEU A 1 86 ? -9.062 0.503 2.832 1 77.56 86 LEU A C 1
ATOM 654 O O . LEU A 1 86 ? -9.07 1.733 2.742 1 77.56 86 LEU A O 1
ATOM 658 N N . ALA A 1 87 ? -9.875 -0.155 3.5 1 76 87 ALA A N 1
ATOM 659 C CA . ALA A 1 87 ? -10.891 0.515 4.305 1 76 87 ALA A CA 1
ATOM 660 C C . ALA A 1 87 ? -10.25 1.392 5.379 1 76 87 ALA A C 1
ATOM 662 O O . ALA A 1 87 ? -10.766 2.471 5.691 1 76 87 ALA A O 1
ATOM 663 N N . SER A 1 88 ? -9.234 0.911 5.855 1 72.5 88 SER A N 1
ATOM 664 C CA . SER A 1 88 ? -8.555 1.646 6.922 1 72.5 88 SER A CA 1
ATOM 665 C C . SER A 1 88 ? -7.98 2.961 6.406 1 72.5 88 SER A C 1
ATOM 667 O O . SER A 1 88 ? -7.902 3.943 7.145 1 72.5 88 SER A O 1
ATOM 669 N N . LEU A 1 89 ? -7.621 3.006 5.168 1 73.56 89 LEU A N 1
ATOM 670 C CA . LEU A 1 89 ? -7.035 4.199 4.562 1 73.56 89 LEU A CA 1
ATOM 671 C C . LEU A 1 89 ? -8.117 5.191 4.156 1 73.56 89 LEU A C 1
ATOM 673 O O . LEU A 1 89 ? -7.918 6.406 4.238 1 73.56 89 LEU A O 1
ATOM 677 N N . SER A 1 90 ? -9.141 4.75 3.439 1 64.19 90 SER A N 1
ATOM 678 C CA . SER A 1 90 ? -10.18 5.621 2.9 1 64.19 90 SER A CA 1
ATOM 679 C C . SER A 1 90 ? -10.984 6.277 4.016 1 64.19 90 SER A C 1
ATOM 681 O O . SER A 1 90 ? -11.773 7.191 3.766 1 64.19 90 SER A O 1
ATOM 683 N N . GLY A 1 91 ? -10.43 6.262 5.25 1 59.09 91 GLY A N 1
ATOM 684 C CA . GLY A 1 91 ? -11.273 6.824 6.293 1 59.09 91 GLY A CA 1
ATOM 685 C C . GLY A 1 91 ? -12.672 6.234 6.32 1 59.09 91 GLY A C 1
ATOM 686 O O . GLY A 1 91 ? -13.539 6.719 7.039 1 59.09 91 GLY A O 1
ATOM 687 N N . ARG A 1 92 ? -13.211 5.793 5.176 1 47.59 92 ARG A N 1
ATOM 688 C CA . ARG A 1 92 ? -14.578 5.281 5.227 1 47.59 92 ARG A CA 1
ATOM 689 C C . ARG A 1 92 ? -14.742 4.27 6.352 1 47.59 92 ARG A C 1
ATOM 691 O O . ARG A 1 92 ? -14.242 3.145 6.262 1 47.59 92 ARG A O 1
ATOM 698 N N . ALA A 1 93 ? -14.352 4.777 7.496 1 38.81 93 ALA A N 1
ATOM 699 C CA . ALA A 1 93 ? -15.031 3.996 8.523 1 38.81 93 ALA A CA 1
ATOM 700 C C . ALA A 1 93 ? -16.312 3.375 7.98 1 38.81 93 ALA A C 1
ATOM 702 O O . ALA A 1 93 ? -16.953 3.938 7.09 1 38.81 93 ALA A O 1
ATOM 703 N N . ALA A 1 94 ? -16.406 2.027 8.016 1 33.09 94 ALA A N 1
ATOM 704 C CA . ALA A 1 94 ? -17.766 1.496 7.93 1 33.09 94 ALA A CA 1
ATOM 705 C C . ALA A 1 94 ? -18.781 2.52 8.422 1 33.09 94 ALA A C 1
ATOM 707 O O . ALA A 1 94 ? -18.828 2.836 9.609 1 33.09 94 ALA A O 1
ATOM 708 N N . ARG A 1 95 ? -18.906 3.723 7.895 1 20.05 95 ARG A N 1
ATOM 709 C CA . ARG A 1 95 ? -20.219 4.219 8.297 1 20.05 95 ARG A CA 1
ATOM 710 C C . ARG A 1 95 ? -21.312 3.201 7.977 1 20.05 95 ARG A C 1
ATOM 712 O O . ARG A 1 95 ? -21.281 2.57 6.918 1 20.05 95 ARG A O 1
ATOM 719 N N . MET B 1 1 ? -0.737 6.73 -21.078 1 34.66 1 MET B N 1
ATOM 720 C CA . MET B 1 1 ? -0.265 6.535 -19.703 1 34.66 1 MET B CA 1
ATOM 721 C C . MET B 1 1 ? 0.146 5.082 -19.484 1 34.66 1 MET B C 1
ATOM 723 O O . MET B 1 1 ? -0.677 4.172 -19.594 1 34.66 1 MET B O 1
ATOM 727 N N . ASP B 1 2 ? 1.3 4.762 -19.812 1 46.84 2 ASP B N 1
ATOM 728 C CA . ASP B 1 2 ? 1.836 3.422 -20.016 1 46.84 2 ASP B CA 1
ATOM 729 C C . ASP B 1 2 ? 1.649 2.553 -18.781 1 46.84 2 ASP B C 1
ATOM 731 O O . ASP B 1 2 ? 1.872 3.012 -17.656 1 46.84 2 ASP B O 1
ATOM 735 N N . VAL B 1 3 ? 0.729 1.647 -18.953 1 50.53 3 VAL B N 1
ATOM 736 C CA . VAL B 1 3 ? 0.327 0.677 -17.938 1 50.53 3 VAL B CA 1
ATOM 737 C C . VAL B 1 3 ? 1.503 0.38 -17.016 1 50.53 3 VAL B C 1
ATOM 739 O O . VAL B 1 3 ? 1.329 0.271 -15.797 1 50.53 3 VAL B O 1
ATOM 742 N N . GLN B 1 4 ? 2.672 0.19 -17.594 1 55.56 4 GLN B N 1
ATOM 743 C CA . GLN B 1 4 ? 3.893 -0.102 -16.844 1 55.56 4 GLN B CA 1
ATOM 744 C C . GLN B 1 4 ? 4.246 1.041 -15.906 1 55.56 4 GLN B C 1
ATOM 746 O O . GLN B 1 4 ? 4.664 0.806 -14.766 1 55.56 4 GLN B O 1
ATOM 751 N N . SER B 1 5 ? 4.102 2.248 -16.453 1 62.84 5 SER B N 1
ATOM 752 C CA . SER B 1 5 ? 4.43 3.465 -15.719 1 62.84 5 SER B CA 1
ATOM 753 C C . SER B 1 5 ? 3.498 3.656 -14.531 1 62.84 5 SER B C 1
ATOM 755 O O . SER B 1 5 ? 3.932 4.086 -13.453 1 62.84 5 SER B O 1
ATOM 757 N N . ASP B 1 6 ? 2.473 2.994 -14.734 1 82.69 6 ASP B N 1
ATOM 758 C CA . ASP B 1 6 ? 1.445 3.133 -13.703 1 82.69 6 ASP B CA 1
ATOM 759 C C . ASP B 1 6 ? 1.761 2.262 -12.492 1 82.69 6 ASP B C 1
ATOM 761 O O . ASP B 1 6 ? 1.628 2.707 -11.352 1 82.69 6 ASP B O 1
ATOM 765 N N . TYR B 1 7 ? 2.545 1.206 -12.836 1 86.56 7 TYR B N 1
ATOM 766 C CA . TYR B 1 7 ? 2.852 0.301 -11.734 1 86.56 7 TYR B CA 1
ATOM 767 C C . TYR B 1 7 ? 3.947 0.877 -10.844 1 86.56 7 TYR B C 1
ATOM 769 O O . TYR B 1 7 ? 3.906 0.724 -9.617 1 86.56 7 TYR B O 1
ATOM 777 N N . GLU B 1 8 ? 4.871 1.546 -11.477 1 89.62 8 GLU B N 1
ATOM 778 C CA . GLU B 1 8 ? 5.977 2.135 -10.727 1 89.62 8 GLU B CA 1
ATOM 779 C C . GLU B 1 8 ? 5.488 3.254 -9.812 1 89.62 8 GLU B C 1
ATOM 781 O O . GLU B 1 8 ? 5.906 3.346 -8.656 1 89.62 8 GLU B O 1
ATOM 786 N N . GLN B 1 9 ? 4.719 3.992 -10.383 1 88.19 9 GLN B N 1
ATOM 787 C CA . GLN B 1 9 ? 4.168 5.09 -9.602 1 88.19 9 GLN B CA 1
ATOM 788 C C . GLN B 1 9 ? 3.318 4.566 -8.445 1 88.19 9 GLN B C 1
ATOM 790 O O . GLN B 1 9 ? 3.414 5.062 -7.32 1 88.19 9 GLN B O 1
ATOM 795 N N . ARG B 1 10 ? 2.537 3.578 -8.766 1 89.06 10 ARG B N 1
ATOM 796 C CA . ARG B 1 10 ? 1.694 2.986 -7.734 1 89.06 10 ARG B CA 1
ATOM 797 C C . ARG B 1 10 ? 2.539 2.297 -6.668 1 89.06 10 ARG B C 1
ATOM 799 O O . ARG B 1 10 ? 2.25 2.402 -5.473 1 89.06 10 ARG B O 1
ATOM 806 N N . ALA B 1 11 ? 3.592 1.661 -7.141 1 92.44 11 ALA B N 1
ATOM 807 C CA . ALA B 1 11 ? 4.496 1 -6.199 1 92.44 11 ALA B CA 1
ATOM 808 C C . ALA B 1 11 ? 5.141 2.012 -5.258 1 92.44 11 ALA B C 1
ATOM 810 O O . ALA B 1 11 ? 5.293 1.748 -4.062 1 92.44 11 ALA B O 1
ATOM 811 N N . ARG B 1 12 ? 5.434 3.145 -5.77 1 91.75 12 ARG B N 1
ATOM 812 C CA . ARG B 1 12 ? 6.031 4.203 -4.961 1 91.75 12 ARG B CA 1
ATOM 813 C C . ARG B 1 12 ? 5.043 4.719 -3.92 1 91.75 12 ARG B C 1
ATOM 815 O O . ARG B 1 12 ? 5.422 5.012 -2.785 1 91.75 12 ARG B O 1
ATOM 822 N N . ALA B 1 13 ? 3.867 4.832 -4.34 1 91.06 13 ALA B N 1
ATOM 823 C CA . ALA B 1 13 ? 2.818 5.277 -3.426 1 91.06 13 ALA B CA 1
ATOM 824 C C . ALA B 1 13 ? 2.627 4.281 -2.285 1 91.06 13 ALA B C 1
ATOM 826 O O . ALA B 1 13 ? 2.494 4.676 -1.125 1 91.06 13 ALA B O 1
ATOM 827 N N . PHE B 1 14 ? 2.688 3.035 -2.637 1 91.12 14 PHE B N 1
ATOM 828 C CA . PHE B 1 14 ? 2.539 2.01 -1.611 1 91.12 14 PHE B CA 1
ATOM 829 C C . PHE B 1 14 ? 3.748 1.992 -0.685 1 91.12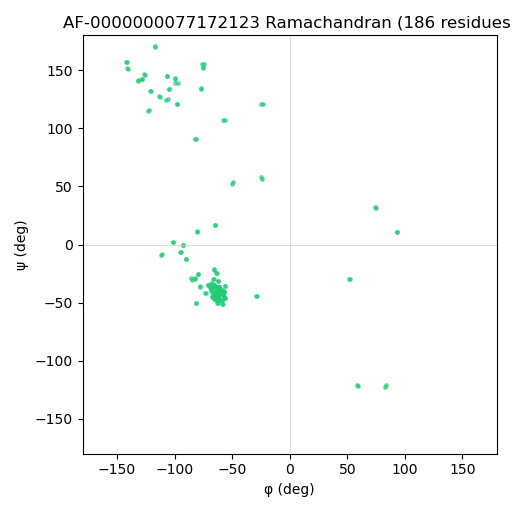 14 PHE B C 1
ATOM 831 O O . PHE B 1 14 ? 3.611 1.763 0.519 1 91.12 14 PHE B O 1
ATOM 838 N N . MET B 1 15 ? 4.812 2.221 -1.286 1 92.31 15 MET B N 1
ATOM 839 C CA . MET B 1 15 ? 6.031 2.291 -0.482 1 92.31 15 MET B CA 1
ATOM 840 C C . MET B 1 15 ? 5.934 3.408 0.552 1 92.31 15 MET B C 1
ATOM 842 O O . MET B 1 15 ? 6.367 3.24 1.694 1 92.31 15 MET B O 1
ATOM 846 N N . ALA B 1 16 ? 5.402 4.43 0.142 1 93.38 16 ALA B N 1
ATOM 847 C CA . ALA B 1 16 ? 5.246 5.566 1.045 1 93.38 16 ALA B CA 1
ATOM 848 C C . ALA B 1 16 ? 4.332 5.219 2.217 1 93.38 16 ALA B C 1
ATOM 850 O O . ALA B 1 16 ? 4.465 5.781 3.305 1 93.38 16 ALA B O 1
ATOM 851 N N . LEU B 1 17 ? 3.49 4.277 2.031 1 91.12 17 LEU B N 1
ATOM 852 C CA . LEU B 1 17 ? 2.525 3.883 3.053 1 91.12 17 LEU B CA 1
ATOM 853 C C . LEU B 1 17 ? 3.074 2.746 3.906 1 91.12 17 LEU B C 1
ATOM 855 O O . LEU B 1 17 ? 2.387 2.25 4.805 1 91.12 17 LEU B O 1
ATOM 859 N N . SER B 1 18 ? 4.293 2.318 3.58 1 92.81 18 SER B N 1
ATOM 860 C CA . SER B 1 18 ? 4.887 1.185 4.281 1 92.81 18 SER B CA 1
ATOM 861 C C . SER B 1 18 ? 5.477 1.611 5.621 1 92.81 18 SER B C 1
ATOM 863 O O . SER B 1 18 ? 6.219 0.852 6.25 1 92.81 18 SER B O 1
ATOM 865 N N . ASP B 1 19 ? 5.227 2.801 6.086 1 93.75 19 ASP B N 1
ATOM 866 C CA . ASP B 1 19 ? 5.625 3.346 7.379 1 93.75 19 ASP B CA 1
ATOM 867 C C . ASP B 1 19 ? 4.41 3.576 8.273 1 93.75 19 ASP B C 1
ATOM 869 O O . ASP B 1 19 ? 3.445 4.227 7.867 1 93.75 19 ASP B O 1
ATOM 873 N N . PRO B 1 20 ? 4.562 2.975 9.5 1 92.94 20 PRO B N 1
ATOM 874 C CA . PRO B 1 20 ? 3.398 3.092 10.383 1 92.94 20 PRO B CA 1
ATOM 875 C C . PRO B 1 20 ? 3.02 4.543 10.664 1 92.94 20 PRO B C 1
ATOM 877 O O . PRO B 1 20 ? 1.834 4.871 10.758 1 92.94 20 PRO B O 1
ATOM 880 N N . THR B 1 21 ? 3.959 5.359 10.836 1 93.44 21 THR B N 1
ATOM 881 C CA . THR B 1 21 ? 3.68 6.762 11.125 1 93.44 21 THR B CA 1
ATOM 882 C C . THR B 1 21 ? 3.002 7.434 9.93 1 93.44 21 THR B C 1
ATOM 884 O O . THR B 1 21 ? 2.055 8.203 10.102 1 93.44 21 THR B O 1
ATOM 887 N N . ARG B 1 22 ? 3.473 7.137 8.797 1 93.88 22 ARG B N 1
ATOM 888 C CA . ARG B 1 22 ? 2.859 7.707 7.602 1 93.88 22 ARG B CA 1
ATOM 889 C C . ARG B 1 22 ? 1.437 7.188 7.414 1 93.88 22 ARG B C 1
ATOM 891 O O . ARG B 1 22 ? 0.56 7.918 6.945 1 93.88 22 ARG B O 1
ATOM 898 N N . LEU B 1 23 ? 1.229 6.016 7.762 1 90.81 23 LEU B N 1
ATOM 899 C CA . LEU B 1 23 ? -0.124 5.469 7.715 1 90.81 23 LEU B CA 1
ATOM 900 C C . LEU B 1 23 ? -1.049 6.227 8.664 1 90.81 23 LEU B C 1
ATOM 902 O O . LEU B 1 23 ? -2.191 6.531 8.312 1 90.81 23 LEU B O 1
ATOM 906 N N . GLN B 1 24 ? -0.521 6.469 9.773 1 90.88 24 GLN B N 1
ATOM 907 C CA . GLN B 1 24 ? -1.304 7.215 10.758 1 90.88 24 GLN B CA 1
ATOM 908 C C . GLN B 1 24 ? -1.648 8.609 10.25 1 90.88 24 GLN B C 1
ATOM 910 O O . GLN B 1 24 ? -2.76 9.094 10.461 1 90.88 24 GLN B O 1
ATOM 915 N N . ILE B 1 25 ? -0.725 9.156 9.625 1 92.94 25 ILE B N 1
ATOM 916 C CA . ILE B 1 25 ? -0.936 10.492 9.078 1 92.94 25 ILE B CA 1
ATOM 917 C C . ILE B 1 25 ? -2.037 10.445 8.023 1 92.94 25 ILE B C 1
ATOM 919 O O . ILE B 1 25 ? -2.957 11.266 8.039 1 92.94 25 ILE B O 1
ATOM 923 N N . VAL B 1 26 ? -1.952 9.508 7.164 1 91.5 26 VAL B N 1
ATOM 924 C CA . VAL B 1 26 ? -2.924 9.375 6.086 1 91.5 26 VAL B CA 1
ATOM 925 C C . VAL B 1 26 ? -4.312 9.117 6.668 1 91.5 26 VAL B C 1
ATOM 927 O O . VAL B 1 26 ? -5.301 9.703 6.215 1 91.5 26 VAL B O 1
ATOM 930 N N . GLU B 1 27 ? -4.395 8.289 7.594 1 87.88 27 GLU B N 1
ATOM 931 C CA . GLU B 1 27 ? -5.676 7.988 8.234 1 87.88 27 GLU B CA 1
ATOM 932 C C . GLU B 1 27 ? -6.254 9.227 8.914 1 87.88 27 GLU B C 1
ATOM 934 O O . GLU B 1 27 ? -7.457 9.477 8.828 1 87.88 27 GLU B O 1
ATOM 939 N N . LEU B 1 28 ? -5.422 9.883 9.609 1 89.31 28 LEU B N 1
ATOM 940 C CA . LEU B 1 28 ? -5.832 11.109 10.297 1 89.31 28 LEU B CA 1
ATOM 941 C C . LEU B 1 28 ? -6.402 12.117 9.305 1 89.31 28 LEU B C 1
ATOM 943 O O . LEU B 1 28 ? -7.461 12.703 9.547 1 89.31 28 LEU B O 1
ATOM 947 N N . LEU B 1 29 ? -5.746 12.289 8.219 1 91.38 29 LEU B N 1
ATOM 948 C CA . LEU B 1 29 ? -6.18 13.242 7.207 1 91.38 29 LEU B CA 1
ATOM 949 C C . LEU B 1 29 ? -7.434 12.75 6.492 1 91.38 29 LEU B C 1
ATOM 951 O O . LEU B 1 29 ? -8.234 13.555 6.016 1 91.38 29 LEU B O 1
ATOM 955 N N . GLY B 1 30 ? -7.496 11.5 6.336 1 86.06 30 GLY B N 1
ATOM 956 C CA . GLY B 1 30 ? -8.68 10.914 5.727 1 86.06 30 GLY B CA 1
ATOM 957 C C . GLY B 1 30 ? -9.945 11.164 6.523 1 86.06 30 GLY B C 1
ATOM 958 O O . GLY B 1 30 ? -11.023 11.344 5.949 1 86.06 30 GLY B O 1
ATOM 959 N N . SER B 1 31 ? -9.859 11.164 7.816 1 79.88 31 SER B N 1
ATOM 960 C CA . SER B 1 31 ? -11 11.32 8.711 1 79.88 31 SER B CA 1
ATOM 961 C C . SER B 1 31 ? -11.312 12.797 8.953 1 79.88 31 SER B C 1
ATOM 963 O O . SER B 1 31 ? -12.445 13.156 9.266 1 79.88 31 SER B O 1
ATOM 965 N N . GLY B 1 32 ? -10.383 13.547 8.883 1 74.56 32 GLY B N 1
ATOM 966 C CA . GLY B 1 32 ? -10.516 14.898 9.398 1 74.56 32 GLY B CA 1
ATOM 967 C C . GLY B 1 32 ? -10.492 15.953 8.312 1 74.56 32 GLY B C 1
ATOM 968 O O . GLY B 1 32 ? -10.797 17.125 8.57 1 74.56 32 GLY B O 1
ATOM 969 N N . GLY B 1 33 ? -10.1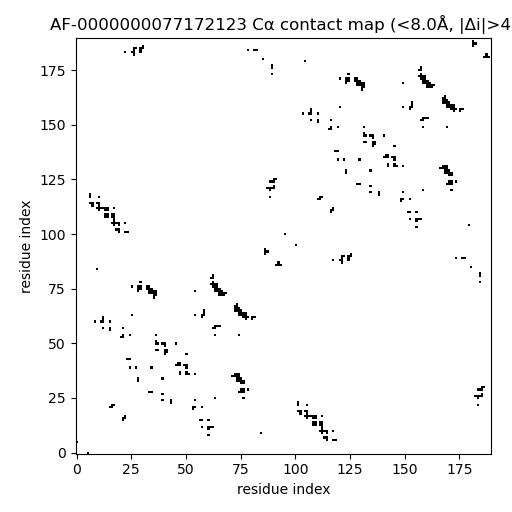8 15.578 7.09 1 81.38 33 GLY B N 1
ATOM 970 C CA . GLY B 1 33 ? -10.039 16.578 6.039 1 81.38 33 GLY B CA 1
ATOM 971 C C . GLY B 1 33 ? -8.672 17.234 6.02 1 81.38 33 GLY B C 1
ATOM 972 O O . GLY B 1 33 ? -7.648 16.547 6.082 1 81.38 33 GLY B O 1
ATOM 973 N N . GLU B 1 34 ? -8.609 18.641 6.184 1 91 34 GLU B N 1
ATOM 974 C CA . GLU B 1 34 ? -7.348 19.375 6.125 1 91 34 GLU B CA 1
ATOM 975 C C . GLU B 1 34 ? -6.82 19.688 7.527 1 91 34 GLU B C 1
ATOM 977 O O . GLU B 1 34 ? -7.598 19.969 8.438 1 91 34 GLU B O 1
ATOM 982 N N . SER B 1 35 ? -5.52 19.562 7.785 1 94.81 35 SER B N 1
ATOM 983 C CA . SER B 1 35 ? -4.852 19.875 9.047 1 94.81 35 SER B CA 1
ATOM 984 C C . SER B 1 35 ? -3.498 20.531 8.812 1 94.81 35 SER B C 1
ATOM 986 O O . SER B 1 35 ? -2.863 20.312 7.781 1 94.81 35 SER B O 1
ATOM 988 N N . SER B 1 36 ? -3.141 21.359 9.805 1 96.38 36 SER B N 1
ATOM 989 C CA . SER B 1 36 ? -1.774 21.859 9.711 1 96.38 36 SER B CA 1
ATOM 990 C C . SER B 1 36 ? -0.76 20.797 10.102 1 96.38 36 SER B C 1
ATOM 992 O O . SER B 1 36 ? -1.083 19.859 10.844 1 96.38 36 SER B O 1
ATOM 994 N N . THR B 1 37 ? 0.459 20.922 9.523 1 96.06 37 THR B N 1
ATOM 995 C CA . THR B 1 37 ? 1.502 19.969 9.859 1 96.06 37 THR B CA 1
ATOM 996 C C . THR B 1 37 ? 1.739 19.938 11.367 1 96.06 37 THR B C 1
ATOM 998 O O . THR B 1 37 ? 2.002 18.875 11.945 1 96.06 37 THR B O 1
ATOM 1001 N N . SER B 1 38 ? 1.63 21.078 12 1 96.5 38 SER B N 1
ATOM 1002 C CA . SER B 1 38 ? 1.786 21.156 13.445 1 96.5 38 SER B CA 1
ATOM 1003 C C . SER B 1 38 ? 0.69 20.375 14.164 1 96.5 38 SER B C 1
ATOM 1005 O O . SER B 1 38 ? 0.954 19.703 15.164 1 96.5 38 SER B O 1
ATOM 1007 N N . GLU B 1 39 ? -0.526 20.547 13.703 1 95.75 39 GLU B N 1
ATOM 1008 C CA . GLU B 1 39 ? -1.645 19.812 14.273 1 95.75 39 GLU B CA 1
ATOM 1009 C C . GLU B 1 39 ? -1.461 18.297 14.086 1 95.75 39 GLU B C 1
ATOM 1011 O O . GLU B 1 39 ? -1.762 17.516 14.992 1 95.75 39 GLU B O 1
ATOM 1016 N N . VAL B 1 40 ? -1.01 17.922 12.969 1 95.31 40 VAL B N 1
ATOM 1017 C CA . VAL B 1 40 ? -0.733 16.516 12.688 1 95.31 40 VAL B CA 1
ATOM 1018 C C . VAL B 1 40 ? 0.283 15.977 13.688 1 95.31 40 VAL B C 1
ATOM 1020 O O . VAL B 1 40 ? 0.08 14.914 14.281 1 95.31 40 VAL B O 1
ATOM 1023 N N . ALA B 1 41 ? 1.344 16.75 13.859 1 97.25 41 ALA B N 1
ATOM 1024 C CA . ALA B 1 41 ? 2.396 16.359 14.797 1 97.25 41 ALA B CA 1
ATOM 1025 C C . ALA B 1 41 ? 1.843 16.172 16.203 1 97.25 41 ALA B C 1
ATOM 1027 O O . ALA B 1 41 ? 2.15 15.188 16.875 1 97.25 41 ALA B O 1
ATOM 1028 N N . GLU B 1 42 ? 0.972 17.078 16.609 1 96.62 42 GLU B N 1
ATOM 1029 C CA . GLU B 1 42 ? 0.379 17.062 17.953 1 96.62 42 GLU B CA 1
ATOM 1030 C C . GLU B 1 42 ? -0.549 15.867 18.125 1 96.62 42 GLU B C 1
ATOM 1032 O O . GLU B 1 42 ? -0.491 15.172 19.141 1 96.62 42 GLU B O 1
ATOM 1037 N N . ARG B 1 43 ? -1.329 15.633 17.172 1 93.44 43 ARG B N 1
ATOM 1038 C CA . ARG B 1 43 ? -2.322 14.562 17.25 1 93.44 43 ARG B CA 1
ATOM 1039 C C . ARG B 1 43 ? -1.654 13.195 17.25 1 93.44 43 ARG B C 1
ATOM 1041 O O . ARG B 1 43 ? -2.168 12.25 17.859 1 93.44 43 ARG B O 1
ATOM 1048 N N . LEU B 1 44 ? -0.554 13.062 16.562 1 93.38 44 LEU B N 1
ATOM 1049 C CA . LEU B 1 44 ? 0.138 11.781 16.484 1 93.38 44 LEU B CA 1
ATOM 1050 C C . LEU B 1 44 ? 1.156 11.641 17.609 1 93.38 44 LEU B C 1
ATOM 1052 O O . LEU B 1 44 ? 1.692 10.555 17.828 1 93.38 44 LEU B O 1
ATOM 1056 N N . GLY B 1 45 ? 1.445 12.68 18.266 1 95.75 45 GLY B N 1
ATOM 1057 C CA . GLY B 1 45 ? 2.408 12.641 19.344 1 95.75 45 GLY B CA 1
ATOM 1058 C C . GLY B 1 45 ? 3.844 12.539 18.875 1 95.75 45 GLY B C 1
ATOM 1059 O O . GLY B 1 45 ? 4.664 11.859 19.484 1 95.75 45 GLY B O 1
ATOM 1060 N N . ILE B 1 46 ? 4.168 13.078 17.781 1 95.75 46 ILE B N 1
ATOM 1061 C CA . ILE B 1 46 ? 5.523 13.094 17.234 1 95.75 46 ILE B CA 1
ATOM 1062 C C . ILE B 1 46 ? 6.027 14.531 17.141 1 95.75 46 ILE B C 1
ATOM 1064 O O . ILE B 1 46 ? 5.262 15.477 17.344 1 95.75 46 ILE B O 1
ATOM 1068 N N . SER B 1 47 ? 7.363 14.633 16.828 1 96.88 47 SER B N 1
ATOM 1069 C CA . SER B 1 47 ? 7.949 15.961 16.703 1 96.88 47 SER B CA 1
ATOM 1070 C C . SER B 1 47 ? 7.551 16.625 15.391 1 96.88 47 SER B C 1
ATOM 1072 O O . SER B 1 47 ? 7.219 15.93 14.422 1 96.88 47 SER B O 1
ATOM 1074 N N . LEU B 1 48 ? 7.57 17.906 15.359 1 96.56 48 LEU B N 1
ATOM 1075 C CA . LEU B 1 48 ? 7.23 18.672 14.164 1 96.56 48 LEU B CA 1
ATOM 1076 C C . LEU B 1 48 ? 8.195 18.375 13.023 1 96.56 48 LEU B C 1
ATOM 1078 O O . LEU B 1 48 ? 7.777 18.156 11.891 1 96.56 48 LEU B O 1
ATOM 1082 N N . PRO B 1 49 ? 9.492 18.344 13.289 1 96.81 49 PRO B N 1
ATOM 1083 C CA . PRO B 1 49 ? 10.414 18 12.203 1 96.81 49 PRO B CA 1
ATOM 1084 C C . PRO B 1 49 ? 10.109 16.641 11.578 1 96.81 49 PRO B C 1
ATOM 1086 O O . PRO B 1 49 ? 10.188 16.484 10.359 1 96.81 49 PRO B O 1
ATOM 1089 N N . LEU B 1 50 ? 9.766 15.672 12.359 1 96.25 50 LEU B N 1
ATOM 1090 C CA . LEU B 1 50 ? 9.43 14.336 11.867 1 96.25 50 LEU B CA 1
ATOM 1091 C C . LEU B 1 50 ? 8.156 14.375 11.031 1 96.25 50 LEU B C 1
ATOM 1093 O O . LEU B 1 50 ? 8.094 13.758 9.961 1 96.25 50 LEU B O 1
ATOM 1097 N N . ALA B 1 51 ? 7.191 15.031 11.555 1 96.5 51 ALA B N 1
ATOM 1098 C CA . ALA B 1 51 ? 5.949 15.188 10.805 1 96.5 51 ALA B CA 1
ATOM 1099 C C . ALA B 1 51 ? 6.207 15.859 9.453 1 96.5 51 ALA B C 1
ATOM 1101 O O . ALA B 1 51 ? 5.625 15.461 8.445 1 96.5 51 ALA B O 1
ATOM 1102 N N . CYS B 1 52 ? 7.047 16.828 9.438 1 96.19 52 CYS B N 1
ATOM 1103 C CA . CYS B 1 52 ? 7.387 17.516 8.203 1 96.19 52 CYS B CA 1
ATOM 1104 C C . CYS B 1 52 ? 8.062 16.578 7.215 1 96.19 52 CYS B C 1
ATOM 1106 O O . CYS B 1 52 ? 7.719 16.562 6.031 1 96.19 52 CYS B O 1
ATOM 1108 N N . HIS B 1 53 ? 8.914 15.805 7.719 1 96.75 53 HIS B N 1
ATOM 1109 C CA . HIS B 1 53 ? 9.617 14.844 6.883 1 96.75 53 HIS B CA 1
ATOM 1110 C C . HIS B 1 53 ? 8.648 13.844 6.262 1 96.75 53 HIS B C 1
ATOM 1112 O O . HIS B 1 53 ? 8.688 13.602 5.055 1 96.75 53 HIS B O 1
ATOM 1118 N N . HIS B 1 54 ? 7.828 13.258 7.043 1 96.25 54 HIS B N 1
ATOM 1119 C CA . HIS B 1 54 ? 6.875 12.266 6.559 1 96.25 54 HIS B CA 1
ATOM 1120 C C . HIS B 1 54 ? 5.879 12.883 5.586 1 96.25 54 HIS B C 1
ATOM 1122 O O . HIS B 1 54 ? 5.559 12.281 4.555 1 96.25 54 HIS B O 1
ATOM 1128 N N . THR B 1 55 ? 5.387 14.055 5.969 1 95.56 55 THR B N 1
ATOM 1129 C CA . THR B 1 55 ? 4.422 14.719 5.098 1 95.56 55 THR B CA 1
ATOM 1130 C C . THR B 1 55 ? 5.059 15.078 3.758 1 95.56 55 THR B C 1
ATOM 1132 O O . THR B 1 55 ? 4.418 14.977 2.711 1 95.56 55 THR B O 1
ATOM 1135 N N . LYS B 1 56 ? 6.324 15.461 3.803 1 96.25 56 LYS B N 1
ATOM 1136 C CA . LYS B 1 56 ? 7.039 15.758 2.564 1 96.25 56 LYS B CA 1
ATOM 1137 C C . LYS B 1 56 ? 7.105 14.531 1.659 1 96.25 56 LYS B C 1
ATOM 1139 O O . LYS B 1 56 ? 6.875 14.625 0.452 1 96.25 56 LYS B O 1
ATOM 1144 N N . LEU B 1 57 ? 7.449 13.453 2.145 1 95.81 57 LEU B N 1
ATOM 1145 C CA . LEU B 1 57 ? 7.523 12.203 1.391 1 95.81 57 LEU B CA 1
ATOM 1146 C C . LEU B 1 57 ? 6.168 11.859 0.782 1 95.81 57 LEU B C 1
ATOM 1148 O O . LEU B 1 57 ? 6.094 11.438 -0.376 1 95.81 57 LEU B O 1
ATOM 1152 N N . LEU B 1 58 ? 5.113 12.008 1.54 1 95.88 58 LEU B N 1
ATOM 1153 C CA . LEU B 1 58 ? 3.76 11.703 1.092 1 95.88 58 LEU B CA 1
ATOM 1154 C C . LEU B 1 58 ? 3.314 12.664 -0.005 1 95.88 58 LEU B C 1
ATOM 1156 O O . LEU B 1 58 ? 2.6 12.266 -0.929 1 95.88 58 LEU B O 1
ATOM 1160 N N . VAL B 1 59 ? 3.762 13.883 0.118 1 95.75 59 VAL B N 1
ATOM 1161 C CA . VAL B 1 59 ? 3.471 14.875 -0.909 1 95.75 59 VAL B CA 1
ATOM 1162 C C . VAL B 1 59 ? 4.211 14.523 -2.195 1 95.75 59 VAL B C 1
ATOM 1164 O O . VAL B 1 59 ? 3.648 14.609 -3.289 1 95.75 59 VAL B O 1
ATOM 1167 N N . ASP B 1 60 ? 5.422 14.055 -2.055 1 95.06 60 ASP B N 1
ATOM 1168 C CA . ASP B 1 60 ? 6.266 13.727 -3.199 1 95.06 60 ASP B CA 1
ATOM 1169 C C . ASP B 1 60 ? 5.641 12.617 -4.043 1 95.06 60 ASP B C 1
ATOM 1171 O O . ASP B 1 60 ? 5.789 12.602 -5.266 1 95.06 60 ASP B O 1
ATOM 1175 N N . VAL B 1 61 ? 4.926 11.75 -3.424 1 93 61 VAL B N 1
ATOM 1176 C CA . VAL B 1 61 ? 4.32 10.641 -4.156 1 93 61 VAL B CA 1
ATOM 1177 C C . VAL B 1 61 ? 2.889 11 -4.547 1 93 61 VAL B C 1
ATOM 1179 O O . VAL B 1 61 ? 2.199 10.211 -5.191 1 93 61 VAL B O 1
ATOM 1182 N N . GLY B 1 62 ? 2.418 12.062 -4.102 1 93.88 62 GLY B N 1
ATOM 1183 C CA . GLY B 1 62 ? 1.128 12.586 -4.527 1 93.88 62 GLY B CA 1
ATOM 1184 C C . GLY B 1 62 ? -0.016 12.156 -3.631 1 93.88 62 GLY B C 1
ATOM 1185 O O . GLY B 1 62 ? -1.183 12.398 -3.941 1 93.88 62 GLY B O 1
ATOM 1186 N N . LEU B 1 63 ? 0.184 11.586 -2.51 1 93.19 63 LEU B N 1
ATOM 1187 C CA . LEU B 1 63 ? -0.856 11.047 -1.637 1 93.19 63 LEU B CA 1
ATOM 1188 C C . LEU B 1 63 ? -1.479 12.156 -0.794 1 93.19 63 LEU B C 1
ATOM 1190 O O . LEU B 1 63 ? -2.639 12.062 -0.39 1 93.19 63 LEU B O 1
ATOM 1194 N N . ILE B 1 64 ? -0.66 13.164 -0.523 1 94.81 64 ILE B N 1
ATOM 1195 C CA . ILE B 1 64 ? -1.15 14.297 0.254 1 94.81 64 ILE B CA 1
ATOM 1196 C C . ILE B 1 64 ? -0.887 15.594 -0.504 1 94.81 64 ILE B C 1
ATOM 1198 O O . ILE B 1 64 ? 0.072 15.688 -1.272 1 94.81 64 ILE B O 1
ATOM 1202 N N . ASN B 1 65 ? -1.785 16.453 -0.297 1 95.5 65 ASN B N 1
ATOM 1203 C CA . ASN B 1 65 ? -1.635 17.797 -0.835 1 95.5 65 ASN B CA 1
ATOM 1204 C C . ASN B 1 65 ? -1.131 18.781 0.225 1 95.5 65 ASN B C 1
ATOM 1206 O O . ASN B 1 65 ? -1.527 18.688 1.389 1 95.5 65 ASN B O 1
ATOM 1210 N N . LYS B 1 66 ? -0.303 19.672 -0.206 1 95.75 66 LYS B N 1
ATOM 1211 C CA . LYS B 1 66 ? 0.203 20.688 0.708 1 95.75 66 LYS B CA 1
ATOM 1212 C C . LYS B 1 66 ? -0.15 22.094 0.216 1 95.75 66 LYS B C 1
ATOM 1214 O O . LYS B 1 66 ? -0.074 22.359 -0.981 1 95.75 66 LYS B O 1
ATOM 1219 N N . ARG B 1 67 ? -0.653 22.844 1.112 1 94.19 67 ARG B N 1
ATOM 1220 C CA . ARG B 1 67 ? -0.968 24.234 0.82 1 94.19 67 ARG B CA 1
ATOM 1221 C C . ARG B 1 67 ? -0.429 25.156 1.909 1 94.19 67 ARG B C 1
ATOM 1223 O O . ARG B 1 67 ? -0.463 24.812 3.092 1 94.19 67 ARG B O 1
ATOM 1230 N N . LYS B 1 68 ? 0.073 26.312 1.469 1 94.06 68 LYS B N 1
ATOM 1231 C CA . LYS B 1 68 ? 0.59 27.281 2.42 1 94.06 68 LYS B CA 1
ATOM 1232 C C . LYS B 1 68 ? -0.354 28.484 2.551 1 94.06 68 LYS B C 1
ATOM 1234 O O . LYS B 1 68 ? -0.8 29.031 1.546 1 94.06 68 LYS B O 1
ATOM 1239 N N . GLU B 1 69 ? -0.738 28.719 3.76 1 93.38 69 GLU B N 1
ATOM 1240 C CA . GLU B 1 69 ? -1.516 29.922 4.074 1 93.38 69 GLU B CA 1
ATOM 1241 C C . GLU B 1 69 ? -0.815 30.766 5.125 1 93.38 69 GLU B C 1
ATOM 1243 O O . GLU B 1 69 ? -0.748 30.391 6.297 1 93.38 69 GLU B O 1
ATOM 1248 N N . GLY B 1 70 ? -0.434 31.969 4.668 1 94.5 70 GLY B N 1
ATOM 1249 C CA . GLY B 1 70 ? 0.403 32.75 5.574 1 94.5 70 GLY B CA 1
ATOM 1250 C C . GLY B 1 70 ? 1.686 32.031 5.953 1 94.5 70 GLY B C 1
ATOM 1251 O O . GLY B 1 70 ? 2.477 31.656 5.086 1 94.5 70 GLY B O 1
ATOM 1252 N N . GLN B 1 71 ? 1.894 31.797 7.238 1 93.31 71 GLN B N 1
ATOM 1253 C CA . GLN B 1 71 ? 3.088 31.109 7.723 1 93.31 71 GLN B CA 1
ATOM 1254 C C . GLN B 1 71 ? 2.785 29.641 8.062 1 93.31 71 GLN B C 1
ATOM 1256 O O . GLN B 1 71 ? 3.674 28.906 8.492 1 93.31 71 GLN B O 1
ATOM 1261 N N . THR B 1 72 ? 1.542 29.297 7.816 1 94.62 72 THR B N 1
ATOM 1262 C CA . THR B 1 72 ? 1.112 27.969 8.234 1 94.62 72 THR B CA 1
ATOM 1263 C C . THR B 1 72 ? 1.005 27.031 7.035 1 94.62 72 THR B C 1
ATOM 1265 O O . THR B 1 72 ? 0.469 27.406 5.992 1 94.62 72 THR B O 1
ATOM 1268 N N . LYS B 1 73 ? 1.562 25.781 7.18 1 95.5 73 LYS B N 1
ATOM 1269 C CA . LYS B 1 73 ? 1.471 24.75 6.148 1 95.5 73 LYS B CA 1
ATOM 1270 C C . LYS B 1 73 ? 0.343 23.766 6.445 1 95.5 73 LYS B C 1
ATOM 1272 O O . LYS B 1 73 ? 0.309 23.156 7.52 1 95.5 73 LYS B O 1
ATOM 1277 N N . TYR B 1 74 ? -0.595 23.719 5.441 1 96.38 74 TYR B N 1
ATOM 1278 C CA . TYR B 1 74 ? -1.722 22.812 5.594 1 96.38 74 TYR B CA 1
ATOM 1279 C C . TYR B 1 74 ? -1.573 21.609 4.672 1 96.38 74 TYR B C 1
ATOM 1281 O O . TYR B 1 74 ? -1.089 21.734 3.545 1 96.38 74 TYR B O 1
ATOM 1289 N N . VAL B 1 75 ? -2.07 20.469 5.242 1 96.31 75 VAL B N 1
ATOM 1290 C CA . VAL B 1 75 ? -1.994 19.234 4.477 1 96.31 75 VAL B CA 1
ATOM 1291 C C . VAL B 1 75 ? -3.369 18.562 4.426 1 96.31 75 VAL B C 1
ATOM 1293 O O . VAL B 1 75 ? -4.148 18.672 5.375 1 96.31 75 VAL B O 1
ATOM 1296 N N . SER B 1 76 ? -3.65 17.969 3.246 1 95 76 SER B N 1
ATOM 1297 C CA . SER B 1 76 ? -4.891 17.219 3.059 1 95 76 SER B CA 1
ATOM 1298 C C . SER B 1 76 ? -4.66 15.977 2.211 1 95 76 SER B C 1
ATOM 1300 O O . SER B 1 76 ? -3.697 15.906 1.445 1 95 76 SER B O 1
ATOM 1302 N N . LEU B 1 77 ? -5.566 15.055 2.4 1 93.12 77 LEU B N 1
ATOM 1303 C CA . LEU B 1 77 ? -5.445 13.797 1.674 1 93.12 77 LEU B CA 1
ATOM 1304 C C . LEU B 1 77 ? -5.883 13.961 0.222 1 93.12 77 LEU B C 1
ATOM 1306 O O . LEU B 1 77 ? -6.902 14.602 -0.054 1 93.12 77 LEU B O 1
ATOM 1310 N N . ASN B 1 78 ? -5.055 13.414 -0.692 1 92.38 78 ASN B N 1
ATOM 1311 C CA . ASN B 1 78 ? -5.488 13.273 -2.08 1 92.38 78 ASN B CA 1
ATOM 1312 C C . ASN B 1 78 ? -6.355 12.039 -2.277 1 92.38 78 ASN B C 1
ATOM 1314 O O . ASN B 1 78 ? -5.855 10.977 -2.646 1 92.38 78 ASN B O 1
ATOM 1318 N N . GLN B 1 79 ? -7.582 12.266 -2.127 1 86.81 79 GLN B N 1
ATOM 1319 C CA . GLN B 1 79 ? -8.523 11.156 -2.164 1 86.81 79 GLN B CA 1
ATOM 1320 C C . GLN B 1 79 ? -8.578 10.523 -3.553 1 86.81 79 GLN B C 1
ATOM 1322 O O . GLN B 1 79 ? -8.758 9.312 -3.682 1 86.81 79 GLN B O 1
ATOM 1327 N N . GLY B 1 80 ? -8.445 11.344 -4.457 1 86.56 80 GLY B N 1
ATOM 1328 C CA . GLY B 1 80 ? -8.477 10.844 -5.824 1 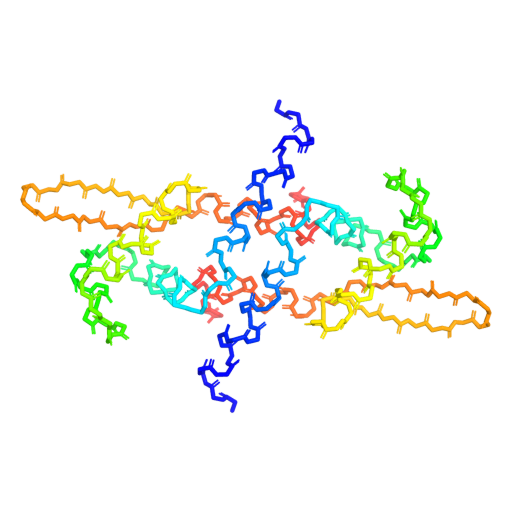86.56 80 GLY B CA 1
ATOM 1329 C C . GLY B 1 80 ? -7.406 9.797 -6.102 1 86.56 80 GLY B C 1
ATOM 1330 O O . GLY B 1 80 ? -7.707 8.711 -6.594 1 86.56 80 GLY B O 1
ATOM 1331 N N . LEU B 1 81 ? -6.242 10.164 -5.754 1 87.25 81 LEU B N 1
ATOM 1332 C CA . LEU B 1 81 ? -5.129 9.25 -6 1 87.25 81 LEU B CA 1
ATOM 1333 C C . LEU B 1 81 ? -5.254 8 -5.133 1 87.25 81 LEU B C 1
ATOM 1335 O O . LEU B 1 81 ? -4.996 6.887 -5.598 1 87.25 81 LEU B O 1
ATOM 1339 N N . LEU B 1 82 ? -5.578 8.234 -3.93 1 85.38 82 LEU B N 1
ATOM 1340 C CA . LEU B 1 82 ? -5.75 7.098 -3.029 1 85.38 82 LEU B CA 1
ATOM 1341 C C . LEU B 1 82 ? -6.781 6.117 -3.574 1 85.38 82 LEU B C 1
ATOM 1343 O O . LEU B 1 82 ? -6.543 4.91 -3.611 1 85.38 82 LEU B O 1
ATOM 1347 N N . ASN B 1 83 ? -7.91 6.66 -4.031 1 83.31 83 ASN B N 1
ATOM 1348 C CA . ASN B 1 83 ? -8.977 5.832 -4.582 1 83.31 83 ASN B CA 1
ATOM 1349 C C . ASN B 1 83 ? -8.516 5.09 -5.836 1 83.31 83 ASN B C 1
ATOM 1351 O O . ASN B 1 83 ? -8.875 3.926 -6.039 1 83.31 83 ASN B O 1
ATOM 1355 N N . ALA B 1 84 ? -7.793 5.738 -6.594 1 84.06 84 ALA B N 1
ATOM 1356 C CA . ALA B 1 84 ? -7.277 5.125 -7.816 1 84.06 84 ALA B CA 1
ATOM 1357 C C . ALA B 1 84 ? -6.332 3.969 -7.492 1 84.06 84 ALA B C 1
ATOM 1359 O O . ALA B 1 84 ? -6.367 2.93 -8.156 1 84.06 84 ALA B O 1
ATOM 1360 N N . LEU B 1 85 ? -5.504 4.219 -6.555 1 82.38 85 LEU B N 1
ATOM 1361 C CA . LEU B 1 85 ? -4.574 3.186 -6.113 1 82.38 85 LEU B CA 1
ATOM 1362 C C . LEU B 1 85 ? -5.32 1.964 -5.594 1 82.38 85 LEU B C 1
ATOM 1364 O O . LEU B 1 85 ? -4.988 0.83 -5.945 1 82.38 85 LEU B O 1
ATOM 1368 N N . LEU B 1 86 ? -6.371 2.219 -4.859 1 77.62 86 LEU B N 1
ATOM 1369 C CA . LEU B 1 86 ? -7.148 1.151 -4.242 1 77.62 86 LEU B CA 1
ATOM 1370 C C . LEU B 1 86 ? -7.977 0.408 -5.285 1 77.62 86 LEU B C 1
ATOM 1372 O O . LEU B 1 86 ? -8.117 -0.815 -5.219 1 77.62 86 LEU B O 1
ATOM 1376 N N . ALA B 1 87 ? -8.523 1.125 -6.129 1 76.19 87 ALA B N 1
ATOM 1377 C CA . ALA B 1 87 ? -9.352 0.54 -7.184 1 76.19 87 ALA B CA 1
ATOM 1378 C C . ALA B 1 87 ? -8.531 -0.4 -8.062 1 76.19 87 ALA B C 1
ATOM 1380 O O . ALA B 1 87 ? -9.039 -1.43 -8.516 1 76.19 87 ALA B O 1
ATOM 1381 N N . SER B 1 88 ? -7.379 -0.011 -8.25 1 72.75 88 SER B N 1
ATOM 1382 C CA . SER B 1 88 ? -6.52 -0.814 -9.109 1 72.75 88 SER B CA 1
ATOM 1383 C C . SER B 1 88 ? -6.223 -2.174 -8.484 1 72.75 88 SER B C 1
ATOM 1385 O O . SE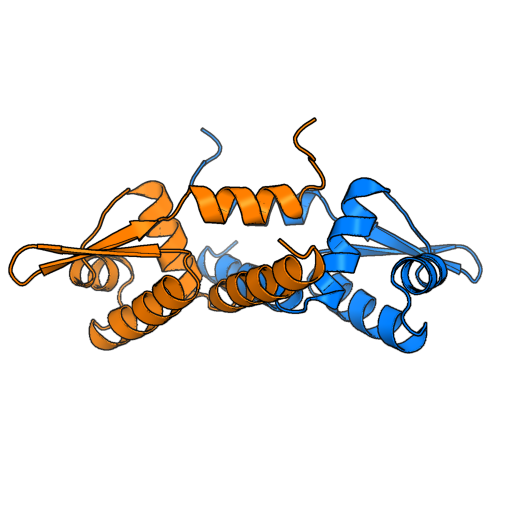R B 1 88 ? -6.031 -3.162 -9.195 1 72.75 88 SER B O 1
ATOM 1387 N N . LEU B 1 89 ? -6.207 -2.248 -7.188 1 73.69 89 LEU B N 1
ATOM 1388 C CA . LEU B 1 89 ? -5.914 -3.484 -6.473 1 73.69 89 LEU B CA 1
ATOM 1389 C C . LEU B 1 89 ? -7.152 -4.371 -6.391 1 73.69 89 LEU B C 1
ATOM 1391 O O . LEU B 1 89 ? -7.047 -5.598 -6.434 1 73.69 89 LEU B O 1
ATOM 1395 N N . SER B 1 90 ? -8.289 -3.84 -5.961 1 64 90 SER B N 1
ATOM 1396 C CA . SER B 1 90 ? -9.508 -4.605 -5.73 1 64 90 SER B CA 1
ATOM 1397 C C . SER B 1 90 ? -10.047 -5.195 -7.027 1 64 90 SER B C 1
ATOM 1399 O O . SER B 1 90 ? -10.945 -6.039 -7.008 1 64 90 SER B O 1
ATOM 1401 N N . GLY B 1 91 ? -9.188 -5.234 -8.07 1 58.97 91 GLY B N 1
ATOM 1402 C CA . GLY B 1 91 ? -9.781 -5.719 -9.305 1 58.97 91 GLY B CA 1
ATOM 1403 C C . GLY B 1 91 ? -11.055 -4.988 -9.688 1 58.97 91 GLY B C 1
ATOM 1404 O O . GLY B 1 91 ? -11.758 -5.395 -10.617 1 58.97 91 GLY B O 1
ATOM 1405 N N . ARG B 1 92 ? -11.828 -4.484 -8.719 1 47.09 92 ARG B N 1
ATOM 1406 C CA . ARG B 1 92 ? -13.086 -3.854 -9.117 1 47.09 92 ARG B CA 1
ATOM 1407 C C . ARG B 1 92 ? -12.859 -2.836 -10.227 1 47.09 92 ARG B C 1
ATOM 1409 O O . ARG B 1 92 ? -12.336 -1.747 -9.984 1 47.09 92 ARG B O 1
ATOM 1416 N N . ALA B 1 93 ? -12.172 -3.389 -11.227 1 39.09 93 ALA B N 1
ATOM 1417 C CA . ALA B 1 93 ? -12.484 -2.555 -12.383 1 39.09 93 ALA B CA 1
ATOM 1418 C C . ALA B 1 93 ? -13.812 -1.828 -12.195 1 39.09 93 ALA B C 1
ATOM 1420 O O . ALA B 1 93 ? -14.719 -2.338 -11.531 1 39.09 93 ALA B O 1
ATOM 1421 N N . ALA B 1 94 ? -13.789 -0.488 -12.242 1 33.75 94 ALA B N 1
ATOM 1422 C CA . ALA B 1 94 ? -15.07 0.156 -12.523 1 33.75 94 ALA B CA 1
ATOM 1423 C C . ALA B 1 94 ? -16 -0.789 -13.273 1 33.75 94 ALA B C 1
ATOM 1425 O O . ALA B 1 94 ? -15.766 -1.112 -14.438 1 33.75 94 ALA B O 1
ATOM 1426 N N . ARG B 1 95 ? -16.328 -1.964 -12.812 1 20.41 95 ARG B N 1
ATOM 1427 C CA . ARG B 1 95 ? -17.531 -2.354 -13.539 1 20.41 95 ARG B CA 1
ATOM 1428 C C . ARG B 1 95 ? -18.578 -1.248 -13.492 1 20.41 95 ARG B C 1
ATOM 1430 O O . ARG B 1 95 ? -18.781 -0.629 -12.445 1 20.41 95 ARG B O 1
#

Sequence (190 aa):
MDVQSDYEQRARAFMALSDPTRLQIVELLGSGGESSTSEVAERLGISLPLACHHTKLLVDVGLINKRKEGQTKYVSLNQGLLNALLASLSGRAARMDVQSDYEQRARAFMALSDPTRLQIVELLGSGGESSTSEVAERLGISLPLACHHTKLLVDVGLINKRKEGQTKYVSLNQGLLNALLASLSGRAAR

Solvent-accessible surface area (backbone atoms only — not comparable to full-atom values): 9900 Å² total; per-residue (Å²): 132,56,69,70,58,49,33,50,54,48,9,49,42,27,40,56,38,34,33,46,67,44,39,49,50,48,27,51,25,41,66,62,44,68,42,37,50,62,53,49,9,60,75,69,71,51,54,53,71,57,38,49,52,49,51,48,55,34,35,74,60,48,47,30,44,76,46,77,54,92,93,43,51,34,36,28,55,29,59,66,53,51,49,51,57,49,37,56,47,62,33,52,53,87,118,130,55,71,68,59,48,33,52,54,49,10,49,41,25,42,57,38,34,33,45,67,45,39,50,50,48,27,51,25,42,66,63,43,70,42,39,51,61,54,50,9,60,75,70,70,51,53,52,71,57,36,50,52,50,50,48,55,34,36,74,60,49,46,30,42,77,47,76,56,92,92,44,51,32,36,28,56,29,59,67,54,50,50,51,56,49,38,56,46,62,33,51,53,86,117

Secondary structure (DSSP, 8-state):
--HHHHHHHHHHHHHHTSSHHHHHHHHHHHHH--EEHHHHHHHHT--HHHHHHHHHHHHHTTSEEEEEETTEEEEEE-HHHHHHHHHHHS-----/--HHHHHHHHHHHHHHTSSHHHHHHHHHHHHH--EEHHHHHHHHT--HHHHHHHHHHHHHTTSEEEEEETTEEEEEE-HHHHHHHHHHHS-----

Organism: Gloeobacter violaceus (strain ATCC 29082 / PCC 7421) (NCBI:txid251221)